Protein 4ZN8 (pdb70)

Radius of gyration: 17.65 Å; Cα contacts (8 Å, |Δi|>4): 81; chains: 4; bounding box: 49×34×38 Å

Secondary structure (DSSP, 8-state):
--S-HHHHHHHHHHHHHHH--HHHHHHHHTTSS--TTHHHHHHHHHHT--/---HHHHHHHHHHHHHHH--HHHHHHHHHHH---HHHHHHHTTSSS--/--TTHHHHHHHHHHHHH--HHHHHHHHHHT---HHHHHHHHHTT-/---TTHHHHHHHHHHHHH--HHHHHHHHHHHT--HHHHHHHHHH-

B-factor: mean 42.98, std 18.76, range [8.9, 99.74]

Nearest PDB structures (foldseek):
  4zn8-assembly1_B  TM=1.021E+00  e=1.140E-06  Drosophila melanogaster

Foldseek 3Di:
DPDDPVRVVVVVVVVVVVVVVQVVLVVCCVVVVHHSCVSVVVVVVCVVPD/DADDVVVVVVVVVVVVVVVVQVVLVVCCVPVVHHSVVVVCVPPVVVVD/DDPVVVVVVVVVVVVVVVLQVVLVVCCVVPVNHSCVVVVVVVVVD/DADPVRVVVVVVVVVVVVVVVVVLVVCCVVVVHHSVVVVVVVVVD

Solvent-accessible surface area: 11919 Å² total

Sequence (188 aa):
TEFSEEQKRTLDLLFLFDRRTEERRRWLSQRLGLNEEQIERWFRRKEQQIEFSEEQKRTLDLLFLFDRRTEERRRWLSQRLGLNEEQIERWFRRKEQQFSEEQKRTLDLLFLFDRRTEERRRWLSQRLGLNEEQIERWFRRKEEFSEEQKRTLDLLFLFDRRTEERRRWLSQRLGLNEEQIERWFRRK

Structure (mmCIF, N/CA/C/O backbone):
data_4ZN8
#
_entry.id   4ZN8
#
_cell.length_a   51.456
_cell.length_b   62.682
_cell.length_c   76.698
_cell.angle_alpha   90.00
_cell.angle_beta   90.00
_cell.angle_gamma   90.00
#
_symmetry.space_group_name_H-M   'P 21 21 21'
#
loop_
_entity.id
_entity.type
_entity.pdbx_description
1 polymer 'computationally modified engrailed homeodomain'
2 non-polymer 'POTASSIUM ION'
#
loop_
_atom_site.group_PDB
_atom_site.id
_atom_site.type_symbol
_atom_site.label_atom_id
_atom_site.label_alt_id
_atom_site.label_comp_id
_atom_site.label_asym_id
_atom_site.label_entity_id
_atom_site.label_seq_id
_atom_site.pdbx_PDB_ins_code
_atom_site.Cartn_x
_atom_site.Cartn_y
_atom_site.Cartn_z
_atom_site.occupancy
_atom_site.B_iso_or_equiv
_atom_site.auth_seq_id
_atom_site.auth_comp_id
_atom_site.auth_asym_id
_atom_site.auth_atom_id
_atom_site.pdbx_PDB_model_num
ATOM 1 N N . THR A 1 1 ? 53.054 28.275 28.255 1.00 60.51 1 THR A N 1
ATOM 2 C CA . THR A 1 1 ? 52.477 27.317 29.190 1.00 59.23 1 THR A CA 1
ATOM 3 C C . THR A 1 1 ? 51.456 26.423 28.496 1.00 65.25 1 THR A C 1
ATOM 4 O O . THR A 1 1 ? 51.783 25.710 27.547 1.00 62.18 1 THR A O 1
ATOM 6 N N . GLU A 1 2 ? 50.218 26.468 28.977 1.00 71.53 2 GLU A N 1
ATOM 7 C CA . GLU A 1 2 ? 49.139 25.680 28.397 1.00 65.33 2 GLU A CA 1
ATOM 8 C C . GLU A 1 2 ? 48.580 26.366 27.156 1.00 65.13 2 GLU A C 1
ATOM 9 O O . GLU A 1 2 ? 48.257 25.712 26.163 1.00 57.23 2 GLU A O 1
ATOM 15 N N . PHE A 1 3 ? 48.475 27.689 27.219 1.00 72.09 3 PHE A N 1
ATOM 16 C CA . PHE A 1 3 ? 47.927 28.469 26.117 1.00 61.35 3 PHE A CA 1
ATOM 17 C C . PHE A 1 3 ? 49.031 29.150 25.318 1.00 54.53 3 PHE A C 1
ATOM 18 O O . PHE A 1 3 ? 50.025 29.612 25.879 1.00 48.12 3 PHE A O 1
ATOM 26 N N . SER A 1 4 ? 48.848 29.2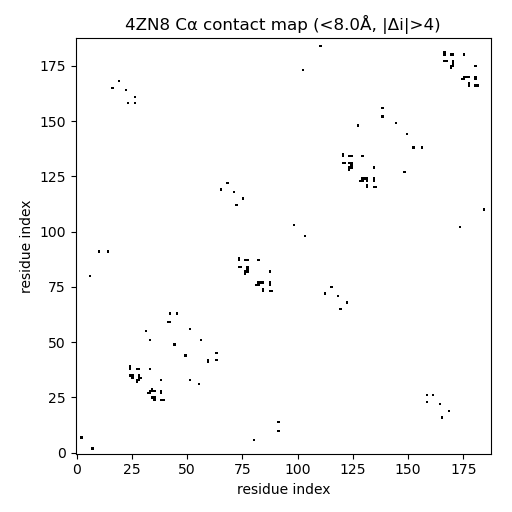10 24.004 1.00 56.38 4 SER A N 1
ATOM 27 C CA . SER A 1 4 ? 49.813 29.857 23.126 1.00 57.21 4 SER A CA 1
ATOM 28 C C . SER A 1 4 ? 49.598 31.364 23.096 1.00 64.01 4 SER A C 1
ATOM 29 O O . SER A 1 4 ? 48.498 31.849 23.362 1.00 65.04 4 SER A O 1
ATOM 32 N N . GLU A 1 5 ? 50.657 32.100 22.776 1.00 59.86 5 GLU A N 1
ATOM 33 C CA . GLU A 1 5 ? 50.562 33.544 22.628 1.00 58.15 5 GLU A CA 1
ATOM 34 C C . GLU A 1 5 ? 49.618 33.898 21.487 1.00 65.11 5 GLU A C 1
ATOM 35 O O . GLU A 1 5 ? 48.820 34.828 21.592 1.00 74.08 5 GLU A O 1
ATOM 41 N N . GLU A 1 6 ? 49.711 33.139 20.400 1.00 63.28 6 GLU A N 1
ATOM 42 C CA . GLU A 1 6 ? 48.888 33.378 19.221 1.00 70.02 6 GLU A CA 1
ATOM 43 C C . GLU A 1 6 ? 47.436 32.980 19.474 1.00 66.01 6 GLU A C 1
ATOM 44 O O . GLU A 1 6 ? 46.532 33.408 18.756 1.00 67.41 6 GLU A O 1
ATOM 50 N N . GLN A 1 7 ? 47.220 32.159 20.498 1.00 59.66 7 GLN A N 1
ATOM 51 C CA . GLN A 1 7 ? 45.874 31.770 20.904 1.00 55.34 7 GLN A CA 1
ATOM 52 C C . GLN A 1 7 ? 45.303 32.773 21.896 1.00 54.03 7 GLN A C 1
ATOM 53 O O . GLN A 1 7 ? 44.175 33.242 21.743 1.00 56.22 7 GLN A O 1
ATOM 59 N N . LYS A 1 8 ? 46.095 33.090 22.917 1.00 52.61 8 LYS A N 1
ATOM 60 C CA . LYS A 1 8 ? 45.718 34.080 23.920 1.00 60.32 8 LYS A CA 1
ATOM 61 C C . LYS A 1 8 ? 45.454 35.438 23.273 1.00 59.06 8 LYS A C 1
ATOM 62 O O . LYS A 1 8 ? 44.660 36.236 23.777 1.00 51.85 8 LYS A O 1
ATOM 68 N N . ARG A 1 9 ? 46.109 35.690 22.145 1.00 55.01 9 ARG A N 1
ATOM 69 C CA . ARG A 1 9 ? 45.875 36.921 21.400 1.00 55.24 9 ARG A CA 1
ATOM 70 C C . ARG A 1 9 ? 44.520 36.943 20.711 1.00 49.26 9 ARG A C 1
ATOM 71 O O . ARG A 1 9 ? 44.019 38.008 20.350 1.00 47.62 9 ARG A O 1
ATOM 79 N N . THR A 1 10 ? 43.916 35.771 20.562 1.00 47.93 10 THR A N 1
ATOM 80 C CA . THR A 1 10 ? 42.558 35.678 20.046 1.00 45.47 10 THR A CA 1
ATOM 81 C C . THR A 1 10 ? 41.557 35.697 21.196 1.00 42.59 10 THR A C 1
ATOM 82 O O . THR A 1 10 ? 40.534 36.380 21.136 1.00 42.40 10 THR A O 1
ATOM 86 N N . LEU A 1 11 ? 41.871 34.947 22.247 1.00 41.80 11 LEU A N 1
ATOM 87 C CA . LEU A 1 11 ? 40.992 34.820 23.403 1.00 41.69 11 LEU A CA 1
ATOM 88 C C . LEU A 1 11 ? 40.798 36.146 24.134 1.00 43.73 11 LEU A C 1
ATOM 89 O O . LEU A 1 11 ? 39.689 36.467 24.562 1.00 45.24 11 LEU A O 1
ATOM 94 N N . ASP A 1 12 ? 41.876 36.913 24.278 1.00 52.10 12 ASP A N 1
ATOM 95 C CA . ASP A 1 12 ? 41.795 38.226 24.914 1.00 55.75 12 ASP A CA 1
ATOM 96 C C . ASP A 1 12 ? 40.904 39.167 24.114 1.00 48.20 12 ASP A 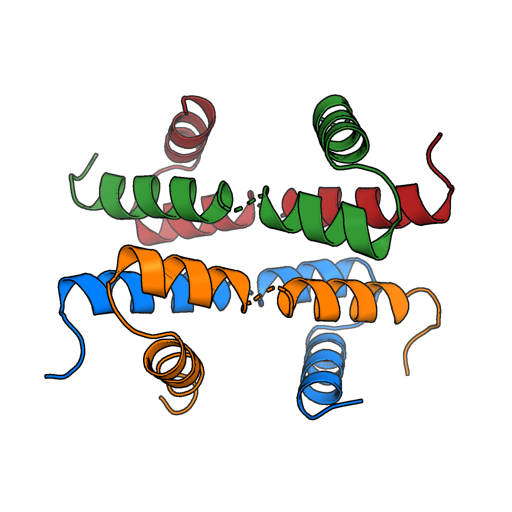C 1
ATOM 97 O O . ASP A 1 12 ? 40.125 39.935 24.680 1.00 42.73 12 ASP A O 1
ATOM 102 N N . LEU A 1 13 ? 41.032 39.096 22.793 1.00 46.74 13 LEU A N 1
ATOM 103 C CA . LEU A 1 13 ? 40.284 39.956 21.885 1.00 41.12 13 LEU A CA 1
ATOM 104 C C . LEU A 1 13 ? 38.782 39.750 22.038 1.00 44.06 13 LEU A C 1
ATOM 105 O O . LEU A 1 13 ? 38.025 40.709 22.189 1.00 36.54 13 LEU A O 1
ATOM 110 N N . LEU A 1 14 ? 38.359 38.491 22.002 1.00 42.22 14 LEU A N 1
ATOM 111 C CA . LEU A 1 14 ? 36.940 38.161 22.026 1.00 33.67 14 LEU A CA 1
ATOM 112 C C . LEU A 1 14 ? 36.326 38.368 23.406 1.00 32.93 14 LEU A C 1
ATOM 113 O O . LEU A 1 14 ? 35.107 38.460 23.538 1.00 37.10 14 LEU A O 1
ATOM 118 N N . PHE A 1 15 ? 37.169 38.442 24.432 1.00 36.85 15 PHE A N 1
ATOM 119 C CA . PHE A 1 15 ? 36.693 38.738 25.778 1.00 43.73 15 PHE A CA 1
ATOM 120 C C . PHE A 1 15 ? 36.320 40.212 25.887 1.00 36.93 15 PHE A C 1
ATOM 121 O O . PHE A 1 15 ? 35.292 40.561 26.466 1.00 29.75 15 PHE A O 1
ATOM 129 N N . LEU A 1 16 ? 37.165 41.071 25.326 1.00 37.86 16 LEU A N 1
ATOM 130 C CA . LEU A 1 16 ? 36.910 42.506 25.308 1.00 32.67 16 LEU A CA 1
ATOM 131 C C . LEU A 1 16 ? 35.738 42.829 24.392 1.00 30.86 16 LEU A C 1
ATOM 132 O O . LEU A 1 16 ? 34.927 43.707 24.686 1.00 32.52 16 LEU A O 1
ATOM 137 N N . PHE A 1 17 ? 35.662 42.108 23.277 1.00 33.41 17 PHE A N 1
ATOM 138 C CA . PHE A 1 17 ? 34.571 42.269 22.326 1.00 28.25 17 PHE A CA 1
ATOM 139 C C . PHE A 1 17 ? 33.245 41.873 22.967 1.00 27.27 17 PHE A C 1
ATOM 140 O O . PHE A 1 17 ? 32.268 42.615 22.896 1.00 26.62 17 PHE A O 1
ATOM 148 N N . ASP A 1 18 ? 33.225 40.706 23.605 1.00 25.49 18 ASP A N 1
ATOM 149 C CA . ASP A 1 18 ? 32.026 40.217 24.278 1.00 27.96 18 ASP A CA 1
ATOM 150 C C . ASP A 1 18 ? 31.634 41.107 25.452 1.00 24.64 18 ASP A C 1
ATOM 151 O O . ASP A 1 18 ? 30.449 41.328 25.703 1.00 24.44 18 ASP A O 1
ATOM 156 N N . ARG A 1 19 ? 32.631 41.613 26.170 1.00 30.43 19 ARG A N 1
ATOM 157 C CA . ARG A 1 19 ? 32.375 42.473 27.317 1.00 29.79 19 ARG A CA 1
ATOM 158 C C . ARG A 1 19 ? 31.763 43.789 26.858 1.00 25.43 19 ARG A C 1
ATOM 159 O O . ARG A 1 19 ? 30.893 44.345 27.524 1.00 31.78 19 ARG A O 1
ATOM 167 N N . ARG A 1 20 ? 32.224 44.276 25.711 1.00 25.09 20 ARG A N 1
ATOM 168 C CA . ARG A 1 20 ? 31.731 45.527 25.148 1.00 22.71 20 ARG A CA 1
ATOM 169 C C . ARG A 1 20 ? 30.319 45.367 24.588 1.00 23.05 20 ARG A C 1
ATOM 170 O O . ARG A 1 20 ? 29.472 46.243 24.762 1.00 20.41 20 ARG A O 1
ATOM 186 N N . THR A 1 22 ? 28.180 43.242 25.609 1.00 20.41 22 THR A N 1
ATOM 187 C CA . THR A 1 22 ? 27.306 43.015 26.753 1.00 20.84 22 THR A CA 1
ATOM 188 C C . THR A 1 22 ? 26.889 44.343 27.376 1.00 22.45 22 THR A C 1
ATOM 189 O O . THR A 1 22 ? 25.751 44.500 27.822 1.00 16.93 22 THR A O 1
ATOM 193 N N . GLU A 1 23 ? 27.818 45.295 27.402 1.00 24.52 23 GLU A N 1
ATOM 194 C CA . GLU A 1 23 ? 27.517 46.647 27.859 1.00 19.61 23 GLU A CA 1
ATOM 195 C C . GLU A 1 23 ? 26.447 47.276 26.979 1.00 20.92 23 GLU A C 1
ATOM 196 O O . GLU A 1 23 ? 25.423 47.755 27.467 1.00 19.95 23 GLU A O 1
ATOM 202 N N . GLU A 1 24 ? 26.698 47.262 25.674 1.00 17.26 24 GLU A N 1
ATOM 203 C CA . GLU A 1 24 ? 25.825 47.918 24.711 1.00 17.47 24 GLU A CA 1
ATOM 204 C C . GLU A 1 24 ? 24.479 47.217 24.570 1.00 21.41 24 GLU A C 1
ATOM 205 O O . GLU A 1 24 ? 23.478 47.854 24.247 1.00 25.71 24 GLU A O 1
ATOM 211 N N . ARG A 1 25 ? 24.453 45.908 24.804 1.00 17.73 25 ARG A N 1
ATOM 212 C CA . ARG A 1 25 ? 23.192 45.176 24.802 1.00 17.86 25 ARG A CA 1
ATOM 213 C C . ARG A 1 25 ? 22.326 45.645 25.960 1.00 18.74 25 ARG A C 1
ATOM 214 O O . ARG A 1 25 ? 21.117 45.824 25.815 1.00 27.21 25 ARG A O 1
ATOM 222 N N . ARG A 1 26 ? 22.962 45.841 27.109 1.00 18.14 26 ARG A N 1
ATOM 223 C CA . ARG A 1 26 ? 22.274 46.310 28.303 1.00 29.85 26 ARG A CA 1
ATOM 224 C C . ARG A 1 26 ? 21.693 47.701 28.084 1.00 30.49 26 ARG A C 1
ATOM 225 O O . ARG A 1 26 ? 20.543 47.966 28.432 1.00 29.79 26 ARG A O 1
ATOM 233 N N . ARG A 1 27 ? 22.500 48.583 27.503 1.00 28.01 27 ARG A N 1
ATOM 234 C CA . ARG A 1 27 ? 22.050 49.927 27.162 1.00 28.44 27 ARG A CA 1
ATOM 235 C C . ARG A 1 27 ? 20.897 49.891 26.168 1.00 30.06 27 ARG A C 1
ATOM 236 O O . ARG A 1 27 ? 19.897 50.588 26.338 1.00 33.81 27 ARG A O 1
ATOM 244 N N . TRP A 1 28 ? 21.045 49.073 25.131 1.00 24.31 28 TRP A N 1
ATOM 245 C CA . TRP A 1 28 ? 20.023 48.944 24.100 1.00 21.93 28 TRP A CA 1
ATOM 246 C C . TRP A 1 28 ? 18.724 48.396 24.685 1.00 32.00 28 TRP A C 1
ATOM 247 O O . TRP A 1 28 ? 17.638 48.683 24.182 1.00 34.92 28 TRP A O 1
ATOM 258 N N . LEU A 1 29 ? 18.844 47.611 25.751 1.00 26.00 29 LEU A N 1
ATOM 259 C CA . LEU A 1 29 ? 17.678 47.092 26.455 1.00 30.86 29 LEU A CA 1
ATOM 260 C C . LEU A 1 29 ? 17.150 48.115 27.453 1.00 38.30 29 LEU A C 1
ATOM 261 O O . LEU A 1 29 ? 15.941 48.237 27.652 1.00 37.54 29 LEU A O 1
ATOM 266 N N . SER A 1 30 ? 18.065 48.853 28.074 1.00 39.58 30 SER A N 1
ATOM 267 C CA . SER A 1 30 ? 17.697 49.903 29.017 1.00 38.00 30 SER A CA 1
ATOM 268 C C . SER A 1 30 ? 16.990 51.049 28.305 1.00 33.40 30 SER A C 1
ATOM 269 O O . SER A 1 30 ? 16.312 51.861 28.934 1.00 50.51 30 SER A O 1
ATOM 272 N N . GLN A 1 31 ? 17.154 51.108 26.987 1.00 30.96 31 GLN A N 1
ATOM 273 C CA . GLN A 1 31 ? 16.540 52.153 26.180 1.00 38.57 31 GLN A CA 1
ATOM 274 C C . GLN A 1 31 ? 15.444 51.591 25.281 1.00 39.30 31 GLN A C 1
ATOM 275 O O . GLN A 1 31 ? 15.072 52.209 24.284 1.00 45.49 31 GLN A O 1
ATOM 281 N N . ARG A 1 32 ? 14.929 50.417 25.635 1.00 37.93 32 ARG A N 1
ATOM 282 C CA . ARG A 1 32 ? 13.872 49.789 24.850 1.00 47.20 32 ARG A CA 1
ATOM 283 C C . ARG A 1 32 ? 12.829 49.131 25.748 1.00 48.56 32 ARG A C 1
ATOM 284 O O . ARG A 1 32 ? 11.677 48.956 25.351 1.00 48.91 32 ARG A O 1
ATOM 292 N N . LEU A 1 33 ? 13.235 48.770 26.961 1.00 49.13 33 LEU A N 1
ATOM 293 C CA . LEU A 1 33 ? 12.317 48.164 27.918 1.00 50.56 33 LEU A CA 1
ATOM 294 C C . LEU A 1 33 ? 11.938 49.152 29.017 1.00 53.61 33 LEU A C 1
ATOM 295 O O . LEU A 1 33 ? 11.101 48.856 29.869 1.00 59.52 33 LEU A O 1
ATOM 300 N N . GLY A 1 34 ? 12.563 50.326 28.992 1.00 45.85 34 GLY A N 1
ATOM 301 C CA . GLY A 1 34 ? 12.260 51.374 29.950 1.00 48.99 34 GLY A CA 1
ATOM 302 C C . GLY A 1 34 ? 12.975 51.208 31.277 1.00 49.94 34 GLY A C 1
ATOM 303 O O . GLY A 1 34 ? 13.031 52.136 32.084 1.00 63.51 34 GLY A O 1
ATOM 304 N N . LEU A 1 35 ? 13.522 50.019 31.503 1.00 44.20 35 LEU A N 1
ATOM 305 C CA . LEU A 1 35 ? 14.235 49.716 32.737 1.00 48.81 35 LEU A CA 1
ATOM 306 C C . LEU A 1 35 ? 15.642 50.306 32.682 1.00 37.11 35 LEU A C 1
ATOM 307 O O . LEU A 1 35 ? 16.017 50.919 31.683 1.00 35.63 35 LEU A O 1
ATOM 312 N N . ASN A 1 36 ? 16.421 50.128 33.744 1.00 35.11 36 ASN A N 1
ATOM 313 C CA . ASN A 1 36 ? 17.760 50.711 33.784 1.00 47.15 36 ASN A CA 1
ATOM 314 C C . ASN A 1 36 ? 18.872 49.662 33.792 1.00 48.92 36 ASN A C 1
ATOM 315 O O . ASN A 1 36 ? 18.612 48.465 33.908 1.00 44.30 36 ASN A O 1
ATOM 320 N N . GLU A 1 37 ? 20.112 50.128 33.676 1.00 57.44 37 GLU A N 1
ATOM 321 C CA . GLU A 1 37 ? 21.257 49.241 33.488 1.00 50.15 37 GLU A CA 1
ATOM 322 C C . GLU A 1 37 ? 21.653 48.482 34.753 1.00 51.19 37 GLU A C 1
ATOM 323 O O . GLU A 1 37 ? 22.532 47.623 34.713 1.00 46.41 37 GLU A O 1
ATOM 329 N N . GLU A 1 38 ? 21.022 48.801 35.877 1.00 61.09 38 GLU A N 1
ATOM 330 C CA . GLU A 1 38 ? 21.207 47.993 37.077 1.00 53.32 38 GLU A CA 1
ATOM 331 C C . GLU A 1 38 ? 20.015 47.064 37.255 1.00 52.07 38 GLU A C 1
ATOM 332 O O . GLU A 1 38 ? 20.104 46.068 37.964 1.00 52.53 38 GLU A O 1
ATOM 338 N N . GLN A 1 39 ? 18.902 47.398 36.608 1.00 49.75 39 GLN A N 1
ATOM 339 C CA . GLN A 1 39 ? 17.753 46.502 36.541 1.00 43.33 39 GLN A CA 1
ATOM 340 C C . GLN A 1 39 ? 18.029 45.375 35.557 1.00 47.76 39 GLN A C 1
ATOM 341 O O . GLN A 1 39 ? 17.898 44.197 35.889 1.00 58.81 39 GLN A O 1
ATOM 347 N N . ILE A 1 40 ? 18.408 45.757 34.340 1.00 47.38 40 ILE A N 1
ATOM 348 C CA . ILE A 1 40 ? 18.692 44.804 33.273 1.00 40.01 40 ILE A CA 1
ATOM 349 C C . ILE A 1 40 ? 19.823 43.857 33.656 1.00 41.24 40 ILE A C 1
ATOM 350 O O . ILE A 1 40 ? 19.713 42.643 33.480 1.00 43.65 40 ILE A O 1
ATOM 355 N N . GLU A 1 41 ? 20.907 44.415 34.187 1.00 42.47 41 GLU A N 1
ATOM 356 C CA . GLU A 1 41 ? 22.061 43.613 34.574 1.00 42.90 41 GLU A CA 1
ATOM 357 C C . GLU A 1 41 ? 21.737 42.737 35.779 1.00 46.71 41 GLU A C 1
ATOM 358 O O . GLU A 1 41 ? 22.338 41.679 35.965 1.00 47.96 41 GLU A O 1
ATOM 364 N N . ARG A 1 42 ? 20.786 43.179 36.596 1.00 48.30 42 ARG A N 1
ATOM 365 C CA . ARG A 1 42 ? 20.337 42.380 37.728 1.00 54.32 42 ARG A CA 1
ATOM 366 C C . ARG A 1 42 ? 19.588 41.156 37.227 1.00 55.27 42 ARG A C 1
ATOM 367 O O . ARG A 1 42 ? 19.825 40.044 37.691 1.00 52.80 42 ARG A O 1
ATOM 375 N N . TRP A 1 43 ? 18.692 41.370 36.268 1.00 54.78 43 TRP A N 1
ATOM 376 C CA . TRP A 1 43 ? 17.905 40.284 35.698 1.00 56.24 43 TRP A CA 1
ATOM 377 C C . TRP A 1 43 ? 18.803 39.230 35.058 1.00 51.08 43 TRP A C 1
ATOM 378 O O . TRP A 1 43 ? 18.567 38.031 35.206 1.00 45.94 43 TRP A O 1
ATOM 389 N N . PHE A 1 44 ? 19.832 39.681 34.349 1.00 49.41 44 PHE A N 1
ATOM 390 C CA . PHE A 1 44 ? 20.754 38.768 33.683 1.00 46.03 44 PHE A CA 1
ATOM 391 C C . PHE A 1 44 ? 21.669 38.064 34.680 1.00 50.37 44 PHE A C 1
ATOM 392 O O . PHE A 1 44 ? 22.151 36.963 34.414 1.00 49.75 44 PHE A O 1
ATOM 400 N N . ARG A 1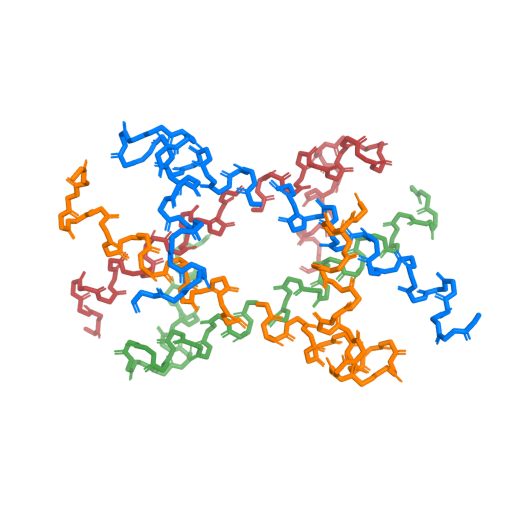 45 ? 21.909 38.697 35.824 1.00 61.21 45 ARG A N 1
ATOM 401 C CA . ARG A 1 45 ? 22.719 38.079 36.867 1.00 60.49 45 ARG A CA 1
ATOM 402 C C . ARG A 1 45 ? 21.881 37.058 37.631 1.00 59.21 45 ARG A C 1
ATOM 403 O O . ARG A 1 45 ? 22.413 36.121 38.226 1.00 56.47 45 ARG A O 1
ATOM 411 N N . ARG A 1 46 ? 20.564 37.245 37.599 1.00 57.16 46 ARG A N 1
ATOM 412 C CA . ARG A 1 46 ? 19.638 36.342 38.272 1.00 56.85 46 ARG A CA 1
ATOM 413 C C . ARG A 1 46 ? 19.468 35.043 37.495 1.00 59.98 46 ARG A C 1
ATOM 414 O O . ARG A 1 46 ? 19.620 33.952 38.045 1.00 63.76 46 ARG A O 1
ATOM 422 N N . LYS A 1 47 ? 19.149 35.172 36.210 1.00 55.65 47 LYS A N 1
ATOM 423 C CA . LYS A 1 47 ? 18.940 34.020 35.342 1.00 45.81 47 LYS A CA 1
ATOM 424 C C . LYS A 1 47 ? 20.237 33.235 35.151 1.00 44.62 47 LYS A C 1
ATOM 425 O O . LYS A 1 47 ? 20.210 32.053 34.807 1.00 40.64 47 LYS A O 1
ATOM 431 N N . GLU A 1 48 ? 21.367 33.901 35.378 1.00 49.12 48 GLU A N 1
ATOM 432 C CA . GLU A 1 48 ? 22.680 33.283 35.222 1.00 49.97 48 GLU A CA 1
ATOM 433 C C . GLU A 1 48 ? 22.904 32.169 36.242 1.00 63.34 48 GLU A C 1
ATOM 434 O O . GLU A 1 48 ? 23.390 31.094 35.896 1.00 71.83 48 GLU A O 1
ATOM 440 N N . GLN A 1 49 ? 22.546 32.419 37.497 1.00 64.46 49 GLN A N 1
ATOM 441 C CA . GLN A 1 49 ? 22.633 31.381 38.520 1.00 59.31 49 GLN A CA 1
ATOM 442 C C . GLN A 1 49 ? 21.359 30.534 38.528 1.00 58.16 49 GLN A C 1
ATOM 443 O O . GLN A 1 49 ? 20.891 30.098 39.583 1.00 65.23 49 GLN A O 1
ATOM 449 N N . GLN A 1 50 ? 20.820 30.318 37.327 1.00 57.52 50 GLN A N 1
ATOM 450 C CA . GLN A 1 50 ? 19.642 29.486 37.073 1.00 56.97 50 GLN A CA 1
ATOM 451 C C . GLN A 1 50 ? 18.343 30.107 37.579 1.00 54.94 50 GLN A C 1
ATOM 452 O O . GLN A 1 50 ? 18.237 30.509 38.737 1.00 59.28 50 GLN A O 1
ATOM 458 N N . ILE A 1 51 ? 17.362 30.187 36.684 1.00 55.60 51 ILE A N 1
ATOM 459 C CA . ILE A 1 51 ? 16.001 30.573 37.040 1.00 55.65 51 ILE A CA 1
ATOM 460 C C . ILE A 1 51 ? 14.997 29.716 36.278 1.00 69.21 51 ILE A C 1
ATOM 461 O O . ILE A 1 51 ? 15.353 28.685 35.706 1.00 63.44 51 ILE A O 1
ATOM 466 N N . GLU B 1 2 ? 8.726 43.341 39.342 1.00 57.45 2 GLU B N 1
ATOM 467 C CA . GLU B 1 2 ? 9.560 44.499 39.044 1.00 68.86 2 GLU B CA 1
ATOM 468 C C . GLU B 1 2 ? 9.534 44.825 37.552 1.00 65.30 2 GLU B C 1
ATOM 469 O O . GLU B 1 2 ? 9.695 45.979 37.152 1.00 46.60 2 GLU B O 1
ATOM 475 N N . PHE B 1 3 ? 9.312 43.802 36.733 1.00 67.68 3 PHE B N 1
ATOM 476 C CA . PHE B 1 3 ? 9.377 43.955 35.284 1.00 63.19 3 PHE B CA 1
ATOM 477 C C . PHE B 1 3 ? 7.993 43.949 34.639 1.00 64.68 3 PHE B C 1
ATOM 478 O O . PHE B 1 3 ? 7.078 44.638 35.091 1.00 65.20 3 PHE B O 1
ATOM 486 N N . SER B 1 4 ? 7.860 43.168 33.573 1.00 58.22 4 SER B N 1
ATOM 487 C CA . SER B 1 4 ? 6.605 43.033 32.844 1.00 57.50 4 SER B CA 1
ATOM 488 C C . SER B 1 4 ? 6.597 41.686 32.140 1.00 60.29 4 SER B C 1
ATOM 489 O O . SER B 1 4 ? 7.595 40.966 32.174 1.00 65.67 4 SER B O 1
ATOM 492 N N . GLU B 1 5 ? 5.479 41.345 31.505 1.00 62.59 5 GLU B N 1
ATOM 493 C CA . GLU B 1 5 ? 5.400 40.094 30.759 1.00 67.51 5 GLU B CA 1
ATOM 494 C C . GLU B 1 5 ? 5.847 40.255 29.296 1.00 61.80 5 GLU B C 1
ATOM 495 O O . GLU B 1 5 ? 6.380 39.312 28.724 1.00 62.81 5 GLU B O 1
ATOM 501 N N . GLU B 1 6 ? 5.669 41.434 28.696 1.00 62.66 6 GLU B N 1
ATOM 502 C CA . GLU B 1 6 ? 6.272 41.699 27.380 1.00 57.47 6 GLU B CA 1
ATOM 503 C C . GLU B 1 6 ? 7.611 42.423 27.503 1.00 55.88 6 GLU B C 1
ATOM 504 O O . GLU B 1 6 ? 7.996 43.191 26.619 1.00 51.13 6 GLU B O 1
ATOM 510 N N . GLN B 1 7 ? 8.310 42.186 28.605 1.00 55.36 7 GLN B N 1
ATOM 511 C CA . GLN B 1 7 ? 9.656 42.713 28.783 1.00 50.17 7 GLN B CA 1
ATOM 512 C C . GLN B 1 7 ? 10.548 41.594 29.290 1.00 51.80 7 GLN B C 1
ATOM 513 O O . GLN B 1 7 ? 11.765 41.626 29.120 1.00 47.56 7 GLN B O 1
ATOM 519 N N . LYS B 1 8 ? 9.921 40.595 29.902 1.00 55.25 8 LYS B N 1
ATOM 520 C CA . LYS B 1 8 ? 10.638 39.446 30.433 1.00 54.36 8 LYS B CA 1
ATOM 521 C C . LYS B 1 8 ? 10.922 38.447 29.319 1.00 43.94 8 LYS B C 1
ATOM 522 O O . LYS B 1 8 ? 11.973 37.800 29.308 1.00 45.26 8 LYS B O 1
ATOM 528 N N . ARG B 1 9 ? 9.987 38.329 28.379 1.00 44.31 9 ARG B N 1
ATOM 529 C CA . ARG B 1 9 ? 10.205 37.495 27.206 1.00 46.98 9 ARG B CA 1
ATOM 530 C C . ARG B 1 9 ? 11.429 37.981 26.435 1.00 46.33 9 ARG B C 1
ATOM 531 O O . ARG B 1 9 ? 12.305 37.192 26.084 1.00 47.48 9 ARG B O 1
ATOM 539 N N . THR B 1 10 ? 11.467 39.283 26.165 1.00 43.46 10 THR B N 1
ATOM 540 C CA . THR B 1 10 ? 12.586 39.920 25.475 1.00 34.04 10 THR B CA 1
ATOM 541 C C . THR B 1 10 ? 13.911 39.632 26.182 1.00 34.30 10 THR B C 1
ATOM 542 O O . THR B 1 10 ? 14.941 39.416 25.540 1.00 31.30 10 THR B O 1
ATOM 546 N N . LEU B 1 11 ? 13.872 39.618 27.511 1.00 32.27 11 LEU B N 1
ATOM 547 C CA . LEU B 1 11 ? 15.046 39.292 28.310 1.00 31.06 11 LEU B CA 1
ATOM 548 C C . LEU B 1 11 ? 15.321 37.789 28.301 1.00 36.85 11 LEU B C 1
ATOM 549 O O . LEU B 1 11 ? 16.474 37.362 28.340 1.00 41.44 11 LEU B O 1
ATOM 554 N N . ASP B 1 12 ? 14.257 36.992 28.251 1.00 42.85 12 ASP B N 1
ATOM 555 C CA . ASP B 1 12 ? 14.391 35.539 28.185 1.00 46.44 12 ASP B CA 1
ATOM 556 C C . ASP B 1 12 ? 14.986 35.099 26.855 1.00 35.01 12 ASP B C 1
ATOM 557 O O . ASP B 1 12 ? 15.839 34.213 26.807 1.00 31.20 12 ASP B O 1
ATOM 562 N N . LEU B 1 13 ? 14.524 35.725 25.777 1.00 33.42 13 LEU B N 1
ATOM 563 C CA . LEU B 1 13 ? 14.982 35.395 24.434 1.00 30.37 13 LEU B CA 1
ATOM 564 C C . LEU B 1 13 ? 16.480 35.631 24.276 1.00 28.95 13 LEU B C 1
ATOM 565 O O . LEU B 1 13 ? 17.212 34.744 23.838 1.00 32.40 13 LEU B O 1
ATOM 570 N N . LEU B 1 14 ? 16.930 36.827 24.642 1.00 25.22 14 LEU B N 1
ATOM 571 C CA . LEU B 1 14 ? 18.337 37.186 24.508 1.00 25.18 14 LEU B CA 1
ATOM 572 C C . LEU B 1 14 ? 19.222 36.400 25.470 1.00 21.88 14 LEU B C 1
ATOM 573 O O . LEU B 1 14 ? 20.425 36.272 25.247 1.00 20.44 14 LEU B O 1
ATOM 578 N N . PHE B 1 15 ? 18.629 35.875 26.537 1.00 25.97 15 PHE B N 1
ATOM 579 C CA . PHE B 1 15 ? 19.382 35.053 27.475 1.00 26.10 15 PHE B CA 1
ATOM 580 C C . PHE B 1 15 ? 19.637 33.672 26.884 1.00 26.42 15 PHE B C 1
ATOM 581 O O . PHE B 1 15 ? 20.714 33.107 27.059 1.00 21.99 15 PHE B O 1
ATOM 589 N N . LEU B 1 16 ? 18.639 33.132 26.190 1.00 23.55 16 LEU B N 1
ATOM 590 C CA . LEU B 1 16 ? 18.796 31.860 25.494 1.00 21.33 16 LEU B CA 1
ATOM 591 C C . LEU B 1 16 ? 19.658 32.042 24.251 1.00 21.92 16 LEU B C 1
ATOM 592 O O . LEU B 1 16 ? 20.270 31.092 23.762 1.00 27.40 16 LEU B O 1
ATOM 597 N N . PHE B 1 17 ? 19.701 33.271 23.748 1.00 22.44 17 PHE B N 1
ATOM 598 C CA . PHE B 1 17 ? 20.473 33.583 22.552 1.00 18.46 17 PHE B CA 1
ATOM 599 C C . PHE B 1 17 ? 21.939 33.826 22.895 1.00 16.51 17 PHE B C 1
ATOM 600 O O . PHE B 1 17 ? 22.828 33.413 22.154 1.00 18.08 17 PHE B O 1
ATOM 608 N N . ASP B 1 18 ? 22.191 34.489 24.020 1.00 12.53 18 ASP B N 1
ATOM 609 C CA . ASP B 1 18 ? 23.558 34.665 24.499 1.00 16.68 18 ASP B CA 1
ATOM 610 C C . ASP B 1 18 ? 24.092 33.323 24.982 1.00 19.32 18 ASP B C 1
ATOM 611 O O . ASP B 1 18 ? 25.298 33.071 24.965 1.00 15.03 18 ASP B O 1
ATOM 616 N N . ARG B 1 19 ? 23.172 32.465 25.408 1.00 24.28 19 ARG B N 1
ATOM 617 C CA . ARG B 1 19 ? 23.499 31.116 25.845 1.00 14.71 19 ARG B CA 1
ATOM 618 C C . ARG B 1 19 ? 24.000 30.278 24.677 1.00 17.96 19 ARG B C 1
ATOM 619 O O . ARG B 1 19 ? 24.985 29.550 24.800 1.00 19.30 19 ARG B O 1
ATOM 627 N N . ARG B 1 20 ? 23.319 30.393 23.541 1.00 17.94 20 ARG B N 1
ATOM 628 C CA . ARG B 1 20 ? 23.668 29.622 22.353 1.00 14.41 20 ARG B CA 1
ATOM 629 C C . ARG B 1 20 ? 24.925 30.161 21.672 1.00 15.35 20 ARG B C 1
ATOM 630 O O . ARG B 1 20 ? 25.735 29.391 21.154 1.00 14.85 20 ARG B O 1
ATOM 646 N N . THR B 1 22 ? 27.424 31.656 23.095 1.00 16.68 22 THR B N 1
ATOM 647 C CA . THR B 1 22 ? 28.591 31.368 23.921 1.00 12.35 22 THR B CA 1
ATOM 648 C C . THR B 1 22 ? 29.063 29.933 23.707 1.00 15.32 22 THR B C 1
ATOM 649 O O . THR B 1 22 ? 30.265 29.664 23.666 1.00 17.01 22 THR B O 1
ATOM 653 N N . GLU B 1 23 ? 28.109 29.017 23.569 1.00 15.87 23 GLU B N 1
ATOM 654 C CA . GLU B 1 23 ? 28.419 27.616 23.306 1.00 15.44 23 GLU B CA 1
ATOM 655 C C . GLU B 1 23 ? 29.127 27.450 21.968 1.00 16.36 23 GLU B C 1
ATOM 656 O O . GLU B 1 23 ? 30.180 26.818 21.885 1.00 17.65 23 GLU B O 1
ATOM 662 N N . GLU B 1 24 ? 28.539 28.025 20.923 1.00 15.49 24 GLU B N 1
ATOM 663 C CA . GLU B 1 24 ? 29.060 27.879 19.568 1.00 17.22 24 GLU B CA 1
ATOM 664 C C . GLU B 1 24 ? 30.415 28.554 19.393 1.00 19.05 24 GLU B C 1
ATOM 665 O O . GLU B 1 24 ? 31.252 28.080 18.624 1.00 19.89 24 GLU B O 1
ATOM 671 N N . ARG B 1 25 ? 30.624 29.661 20.100 1.00 19.19 25 ARG B N 1
ATOM 672 C CA . ARG B 1 25 ? 31.915 30.337 20.085 1.00 16.30 25 ARG B CA 1
ATOM 673 C C . ARG B 1 25 ? 32.997 29.400 20.602 1.00 22.57 25 ARG B C 1
ATOM 674 O O . ARG B 1 25 ? 34.072 29.288 20.014 1.00 26.19 25 ARG B O 1
ATOM 682 N N . ARG B 1 26 ? 32.693 28.726 21.706 1.00 23.67 26 ARG B N 1
ATOM 683 C CA . ARG B 1 26 ? 33.596 27.751 22.299 1.00 21.83 26 A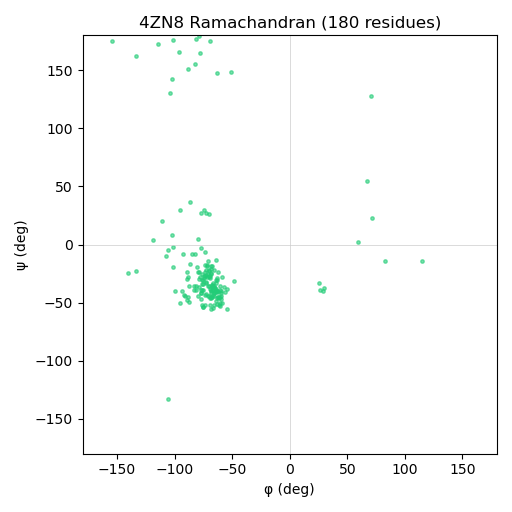RG B CA 1
ATOM 684 C C . ARG B 1 26 ? 33.910 26.629 21.314 1.00 25.22 26 ARG B C 1
ATOM 685 O O . ARG B 1 26 ? 35.048 26.168 21.224 1.00 32.27 26 ARG B O 1
ATOM 693 N N . ARG B 1 27 ? 32.893 26.198 20.574 1.00 19.58 27 ARG B N 1
ATOM 694 C CA . ARG B 1 27 ? 33.066 25.172 19.554 1.00 17.58 27 ARG B CA 1
ATOM 695 C C . ARG B 1 27 ? 33.944 25.680 18.417 1.00 22.52 27 ARG B C 1
ATOM 696 O O . ARG B 1 27 ? 34.753 24.938 17.861 1.00 29.98 27 ARG B O 1
ATOM 704 N N . TRP B 1 28 ? 33.774 26.954 18.079 1.00 24.62 28 TRP B N 1
ATOM 705 C CA . TRP B 1 28 ? 34.493 27.567 16.969 1.00 23.02 28 TRP B CA 1
ATOM 706 C C . TRP B 1 28 ? 35.947 27.860 17.330 1.00 26.12 28 TRP B C 1
ATOM 707 O O . TRP B 1 28 ? 36.828 27.829 16.471 1.00 25.09 28 TRP B O 1
ATOM 718 N N . LEU B 1 29 ? 36.192 28.141 18.606 1.00 25.26 29 LEU B N 1
ATOM 719 C CA . LEU B 1 29 ? 37.540 28.429 19.082 1.00 25.54 29 LEU B CA 1
ATOM 720 C C . LEU B 1 29 ? 38.364 27.153 19.203 1.00 32.16 29 LEU 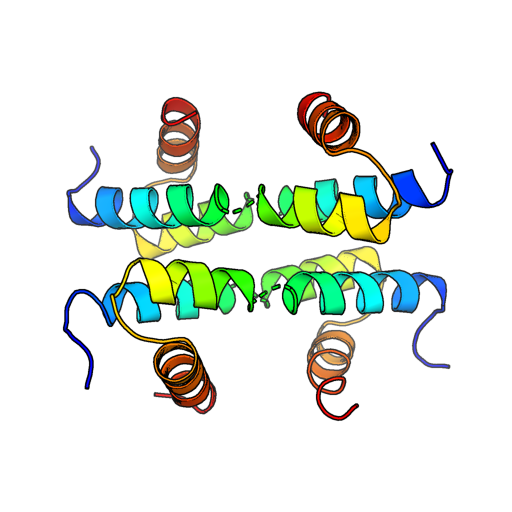B C 1
ATOM 721 O O . LEU B 1 29 ? 39.556 27.143 18.894 1.00 38.62 29 LEU B O 1
ATOM 726 N N . SER B 1 30 ? 37.721 26.083 19.660 1.00 37.36 30 SER B N 1
ATOM 727 C CA . SER B 1 30 ? 38.355 24.772 19.729 1.00 35.36 30 SER B CA 1
ATOM 728 C C . SER B 1 30 ? 38.805 24.329 18.344 1.00 33.79 30 SER B C 1
ATOM 729 O O . SER B 1 30 ? 39.918 23.836 18.163 1.00 41.36 30 SER B O 1
ATOM 732 N N . GLN B 1 31 ? 37.924 24.522 17.370 1.00 29.16 31 GLN B N 1
ATOM 733 C CA . GLN B 1 31 ? 38.194 24.173 15.983 1.00 33.71 31 GLN B CA 1
ATOM 734 C C . GLN B 1 31 ? 39.345 24.996 15.409 1.00 38.48 31 GLN B C 1
ATOM 735 O O . GLN B 1 31 ? 40.092 24.527 14.550 1.00 43.83 31 GLN B O 1
ATOM 741 N N . ARG B 1 32 ? 39.490 26.222 15.901 1.00 42.01 32 ARG B N 1
ATOM 742 C CA . ARG B 1 32 ? 40.455 27.161 15.343 1.00 40.66 32 ARG B CA 1
ATOM 743 C C . ARG B 1 32 ? 41.781 27.168 16.100 1.00 37.79 32 ARG B C 1
ATOM 744 O O . ARG B 1 32 ? 42.848 27.058 15.496 1.00 42.03 32 ARG B O 1
ATOM 752 N N . LEU B 1 33 ? 41.711 27.301 17.421 1.00 38.69 33 LEU B N 1
ATOM 753 C CA . LEU B 1 33 ? 42.914 27.395 18.241 1.00 46.02 33 LEU B CA 1
ATOM 754 C C . LEU B 1 33 ? 43.506 26.024 18.553 1.00 52.30 33 LEU B C 1
ATOM 755 O O . LEU B 1 33 ? 44.603 25.924 19.104 1.00 57.32 33 LEU B O 1
ATOM 760 N N . GLY B 1 34 ? 42.776 24.972 18.202 1.00 50.87 34 GLY B N 1
ATOM 761 C CA . GLY B 1 34 ? 43.240 23.615 18.427 1.00 43.32 34 GLY B CA 1
ATOM 762 C C . GLY B 1 34 ? 43.228 23.206 19.887 1.00 47.50 34 GLY B C 1
ATOM 763 O O . GLY B 1 34 ? 43.960 22.303 20.292 1.00 64.97 34 GLY B O 1
ATOM 764 N N . LEU B 1 35 ? 42.399 23.875 20.682 1.00 34.80 35 LEU B N 1
ATOM 765 C CA . LEU B 1 35 ? 42.242 23.526 22.089 1.00 43.92 35 LEU B CA 1
ATOM 766 C C . LEU B 1 35 ? 40.957 22.730 22.275 1.00 51.70 35 LEU B C 1
ATOM 767 O O . LEU B 1 35 ? 40.204 22.534 21.322 1.00 51.47 35 LEU B O 1
ATOM 772 N N . ASN B 1 36 ? 40.702 22.263 23.493 1.00 50.97 36 ASN B N 1
ATOM 773 C CA . ASN B 1 36 ? 39.449 21.566 23.753 1.00 48.55 36 ASN B CA 1
ATOM 774 C C . ASN B 1 36 ? 38.418 22.525 24.340 1.00 50.88 36 ASN B C 1
ATOM 775 O O . ASN B 1 36 ? 38.761 23.634 24.755 1.00 55.31 36 ASN B O 1
ATOM 780 N N . GLU B 1 37 ? 37.158 22.107 24.358 1.00 49.89 37 GLU B N 1
ATOM 781 C CA . GLU B 1 37 ? 36.092 22.975 24.835 1.00 45.85 37 GLU B CA 1
ATOM 782 C C . GLU B 1 37 ? 36.160 23.186 26.346 1.00 47.44 37 GLU B C 1
ATOM 783 O O . GLU B 1 37 ? 35.689 24.201 26.853 1.00 45.91 37 GLU B O 1
ATOM 789 N N . GLU B 1 38 ? 36.756 22.241 27.067 1.00 52.08 38 GLU B N 1
ATOM 790 C CA . GLU B 1 38 ? 36.833 22.361 28.519 1.00 60.44 38 GLU B CA 1
ATOM 791 C C . GLU B 1 38 ? 37.905 23.361 28.956 1.00 61.02 38 GLU B C 1
ATOM 792 O O . GLU B 1 38 ? 37.770 23.998 30.001 1.00 57.73 38 GLU B O 1
ATOM 798 N N . GLN B 1 39 ? 38.965 23.498 28.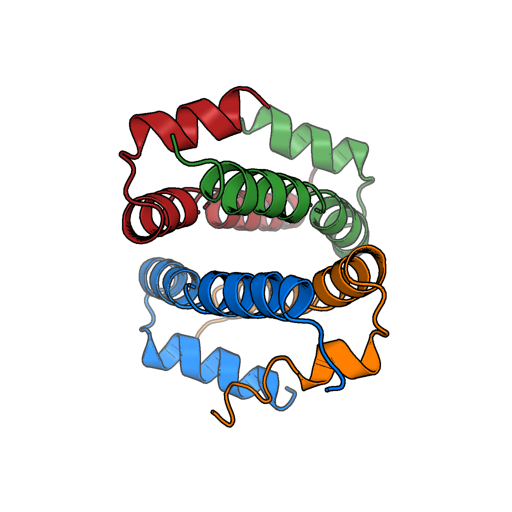162 1.00 64.95 39 GLN B N 1
ATOM 799 C CA . GLN B 1 39 ? 39.970 24.529 28.415 1.00 59.62 39 GLN B CA 1
ATOM 800 C C . GLN B 1 39 ? 39.363 25.910 28.209 1.00 63.79 39 GLN B C 1
ATOM 801 O O . GLN B 1 39 ? 39.411 26.764 29.096 1.00 60.98 39 GLN B O 1
ATOM 807 N N . ILE B 1 40 ? 38.796 26.108 27.022 1.00 60.88 40 ILE B N 1
ATOM 808 C CA . ILE B 1 40 ? 38.178 27.370 26.628 1.00 54.41 40 ILE B CA 1
ATOM 809 C C . ILE B 1 40 ? 37.120 27.844 27.613 1.00 49.18 40 ILE B C 1
ATOM 810 O O . ILE B 1 40 ? 37.190 28.964 28.119 1.00 47.66 40 ILE B O 1
ATOM 815 N N . GLU B 1 41 ? 36.144 26.977 27.872 1.00 52.52 41 GLU B N 1
ATOM 816 C CA . GLU B 1 41 ? 34.992 27.302 28.713 1.00 53.70 41 GLU B CA 1
ATOM 817 C C . GLU B 1 41 ? 35.368 27.959 30.034 1.00 59.68 41 GLU B C 1
ATOM 818 O O . GLU B 1 41 ? 34.624 28.794 30.558 1.00 51.30 41 GLU B O 1
ATOM 824 N N . ARG B 1 42 ? 36.532 27.600 30.561 1.00 65.03 42 ARG B N 1
ATOM 825 C CA . ARG B 1 42 ? 36.921 28.080 31.875 1.00 67.88 42 ARG B CA 1
ATOM 826 C C . ARG B 1 42 ? 38.205 28.914 31.836 1.00 64.90 42 ARG B C 1
ATOM 827 O O . ARG B 1 42 ? 38.706 29.340 32.872 1.00 71.14 42 ARG B O 1
ATOM 835 N N . TRP B 1 43 ? 38.737 29.164 30.645 1.00 60.14 43 TRP B N 1
ATOM 836 C CA . TRP B 1 43 ? 39.688 30.258 30.523 1.00 49.96 43 TRP B CA 1
ATOM 837 C C . TRP B 1 43 ? 38.840 31.518 30.509 1.00 60.96 43 TRP B C 1
ATOM 838 O O . TRP B 1 43 ? 39.121 32.487 31.216 1.00 66.58 43 TRP B O 1
ATOM 849 N N . PHE B 1 44 ? 37.790 31.479 29.694 1.00 60.42 44 PHE B N 1
ATOM 850 C CA . PHE B 1 44 ? 36.751 32.497 29.711 1.00 54.30 44 PHE B CA 1
ATOM 851 C C . PHE B 1 44 ? 36.038 32.486 31.051 1.00 63.35 44 PHE B C 1
ATOM 852 O O . PHE B 1 44 ? 35.907 31.435 31.681 1.00 71.55 44 PHE B O 1
ATOM 860 N N . ARG B 1 45 ? 35.593 33.660 31.486 1.00 69.48 45 ARG B N 1
ATOM 861 C CA . ARG B 1 45 ? 34.823 33.816 32.720 1.00 85.61 45 ARG B CA 1
ATOM 862 C C . ARG B 1 45 ? 35.572 33.331 33.968 1.00 83.35 45 ARG B C 1
ATOM 863 O O . ARG B 1 45 ? 35.027 33.347 35.071 1.00 76.26 45 ARG B O 1
ATOM 871 N N . ARG B 1 46 ? 36.813 32.890 33.785 1.00 76.87 46 ARG B N 1
ATOM 872 C CA . ARG B 1 46 ? 37.771 32.839 34.878 1.00 77.29 46 ARG B CA 1
ATOM 873 C C . ARG B 1 46 ? 38.688 34.040 34.681 1.00 79.02 46 ARG B C 1
ATOM 874 O O . ARG B 1 46 ? 39.715 34.181 35.344 1.00 83.58 46 ARG B O 1
ATOM 882 N N . LYS B 1 47 ? 38.315 34.888 33.727 1.00 76.23 47 LYS B N 1
ATOM 883 C CA . LYS B 1 47 ? 38.994 36.158 33.512 1.00 69.10 47 LYS B CA 1
ATOM 884 C C . LYS B 1 47 ? 38.153 37.271 34.127 1.00 75.24 47 LYS B C 1
ATOM 885 O O . LYS B 1 47 ? 38.531 38.443 34.108 1.00 84.02 47 LYS B O 1
ATOM 891 N N . GLU B 1 48 ? 36.998 36.891 34.664 1.00 71.49 48 GLU B N 1
ATOM 892 C CA . GLU B 1 48 ? 36.256 37.774 35.551 1.00 84.81 48 GLU B CA 1
ATOM 893 C C . GLU B 1 48 ? 36.782 37.572 36.962 1.00 91.48 48 GLU B C 1
ATOM 894 O O . GLU B 1 48 ? 36.554 38.395 37.848 1.00 87.30 48 GLU B O 1
ATOM 900 N N . GLN B 1 49 ? 37.492 36.464 37.156 1.00 90.11 49 GLN B N 1
ATOM 901 C CA . GLN B 1 49 ? 38.335 36.302 38.330 1.00 90.91 49 GLN B CA 1
ATOM 902 C C . GLN B 1 49 ? 39.379 37.414 38.317 1.00 85.37 49 GLN B C 1
ATOM 903 O O . GLN B 1 49 ? 39.720 37.985 39.353 1.00 81.24 49 GLN B O 1
ATOM 909 N N . GLN B 1 50 ? 39.879 37.711 37.122 1.00 83.27 50 GLN B N 1
ATOM 910 C CA . GLN B 1 50 ? 40.896 38.737 36.929 1.00 80.38 50 GLN B CA 1
ATOM 911 C C . GLN B 1 50 ? 40.388 39.835 35.999 1.00 79.81 50 GLN B C 1
ATOM 912 O O . GLN B 1 50 ? 39.913 40.878 36.448 1.00 71.52 50 GLN B O 1
ATOM 918 N N . PHE C 1 3 ? 46.481 49.876 5.780 1.00 80.65 3 PHE C N 1
ATOM 919 C CA . PHE C 1 3 ? 46.414 49.796 7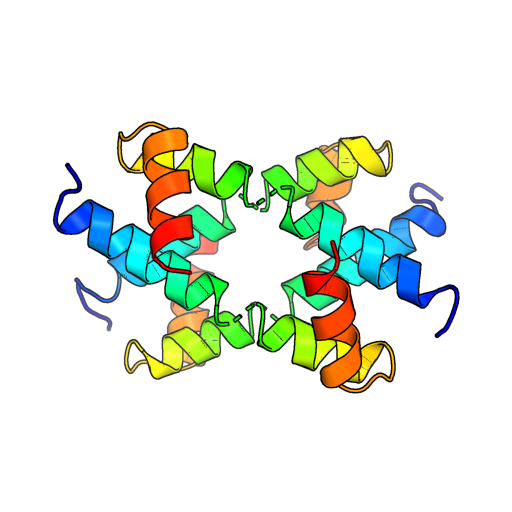.234 1.00 91.28 3 PHE C CA 1
ATOM 920 C C . PHE C 1 3 ? 47.176 48.576 7.757 1.00 79.91 3 PHE C C 1
ATOM 921 O O . PHE C 1 3 ? 47.439 47.631 7.010 1.00 69.51 3 PHE C O 1
ATOM 929 N N . SER C 1 4 ? 47.519 48.614 9.043 1.00 74.69 4 SER C N 1
ATOM 930 C CA . SER C 1 4 ? 48.460 47.672 9.661 1.00 70.98 4 SER C CA 1
ATOM 931 C C . SER C 1 4 ? 48.167 46.195 9.403 1.00 79.14 4 SER C C 1
ATOM 932 O O . SER C 1 4 ? 47.013 45.785 9.272 1.00 79.17 4 SER C O 1
ATOM 935 N N . GLU C 1 5 ? 49.236 45.403 9.347 1.00 82.77 5 GLU C N 1
ATOM 936 C CA . GLU C 1 5 ? 49.138 43.976 9.059 1.00 76.27 5 GLU C CA 1
ATOM 937 C C . GLU C 1 5 ? 48.733 43.190 10.298 1.00 76.00 5 GLU C C 1
ATOM 938 O O . GLU C 1 5 ? 48.686 41.960 10.282 1.00 78.95 5 GLU C O 1
ATOM 944 N N . GLU C 1 6 ? 48.452 43.915 11.372 1.00 69.30 6 GLU C N 1
ATOM 945 C CA . GLU C 1 6 ? 47.984 43.326 12.613 1.00 69.86 6 GLU C CA 1
ATOM 946 C C . GLU C 1 6 ? 46.499 43.668 12.751 1.00 66.45 6 GLU C C 1
ATOM 947 O O . GLU C 1 6 ? 45.790 43.122 13.597 1.00 70.99 6 GLU C O 1
ATOM 953 N N . GLN C 1 7 ? 46.030 44.554 11.875 1.00 61.15 7 GLN C N 1
ATOM 954 C CA . GLN C 1 7 ? 44.625 44.961 11.853 1.00 57.85 7 GLN C CA 1
ATOM 955 C C . GLN C 1 7 ? 43.749 44.047 10.999 1.00 59.32 7 GLN C C 1
ATOM 956 O O . GLN C 1 7 ? 42.587 43.807 11.341 1.00 59.92 7 GLN C O 1
ATOM 962 N N . LYS C 1 8 ? 44.298 43.549 9.889 1.00 60.00 8 LYS C N 1
ATOM 963 C CA . LYS C 1 8 ? 43.599 42.547 9.083 1.00 63.70 8 LYS C CA 1
ATOM 964 C C . LYS C 1 8 ? 43.384 41.304 9.918 1.00 52.72 8 LYS C C 1
ATOM 965 O O . LYS C 1 8 ? 42.486 40.512 9.635 1.00 50.46 8 LYS C O 1
ATOM 971 N N . ARG C 1 9 ? 44.221 41.142 10.944 1.00 51.04 9 ARG C N 1
ATOM 972 C CA . ARG C 1 9 ? 44.060 40.070 11.918 1.00 51.55 9 ARG C CA 1
ATOM 973 C C . ARG C 1 9 ? 42.796 40.241 12.717 1.00 52.06 9 ARG C C 1
ATOM 974 O O . ARG C 1 9 ? 42.012 39.309 12.848 1.00 52.83 9 ARG C O 1
ATOM 982 N N . THR C 1 10 ? 42.623 41.430 13.280 1.00 50.35 10 THR C N 1
ATOM 983 C CA . THR C 1 10 ? 41.469 41.709 14.117 1.00 51.99 10 THR C CA 1
ATOM 984 C C . THR C 1 10 ? 40.213 41.769 13.256 1.00 51.27 10 THR C C 1
ATOM 985 O O . THR C 1 10 ? 39.100 41.561 13.740 1.00 51.47 10 THR C O 1
ATOM 989 N N . LEU C 1 11 ? 40.402 42.030 11.967 1.00 49.13 11 LEU C N 1
ATOM 990 C CA . LEU C 1 11 ? 39.283 42.181 11.048 1.00 40.26 11 LEU C CA 1
ATOM 991 C C . LEU C 1 11 ? 38.873 40.865 10.385 1.00 41.94 11 LEU C C 1
ATOM 992 O O . LEU C 1 11 ? 37.684 40.567 10.286 1.00 44.09 11 LEU C O 1
ATOM 997 N N . ASP C 1 12 ? 39.849 40.083 9.927 1.00 51.83 12 ASP C N 1
ATOM 998 C CA . ASP C 1 12 ? 39.553 38.794 9.300 1.00 45.05 12 ASP C CA 1
ATOM 999 C C . ASP C 1 12 ? 39.015 37.795 10.314 1.00 38.17 12 ASP C C 1
ATOM 1000 O O . ASP C 1 12 ? 38.299 36.863 9.955 1.00 42.91 12 ASP C O 1
ATOM 1005 N N . LEU C 1 13 ? 39.366 37.989 11.580 1.00 35.98 13 LEU C N 1
ATOM 1006 C CA . LEU C 1 13 ? 38.875 37.120 12.640 1.00 33.73 13 LEU C CA 1
ATOM 1007 C C . LEU C 1 13 ? 37.407 37.405 12.934 1.00 36.36 13 LEU C C 1
ATOM 1008 O O . LEU C 1 13 ? 36.576 36.497 12.931 1.00 31.86 13 LEU C O 1
ATOM 1013 N N . LEU C 1 14 ? 37.094 38.674 13.179 1.00 32.02 14 LEU C N 1
ATOM 1014 C CA . LEU C 1 14 ? 35.736 39.079 13.523 1.00 29.66 14 LEU C CA 1
ATOM 1015 C C . LEU C 1 14 ? 34.775 38.924 12.348 1.00 33.50 14 LEU C C 1
ATOM 1016 O O . LEU C 1 14 ? 33.559 38.898 12.534 1.00 38.94 14 LEU C O 1
ATOM 1021 N N . PHE C 1 15 ? 35.318 38.826 11.139 1.00 33.01 15 PHE C N 1
ATOM 1022 C CA . PHE C 1 15 ? 34.499 38.522 9.974 1.00 33.94 15 PHE C CA 1
ATOM 1023 C C . PHE C 1 15 ? 34.156 37.037 9.962 1.00 34.90 15 PHE C C 1
ATOM 1024 O O . PHE C 1 15 ? 33.027 36.652 9.657 1.00 33.50 15 PHE C O 1
ATOM 1032 N N . LEU C 1 16 ? 35.141 36.209 10.294 1.00 34.64 16 LEU C N 1
ATOM 1033 C CA . LEU C 1 16 ? 34.934 34.771 10.394 1.00 33.61 16 LEU C CA 1
ATOM 1034 C C . LEU C 1 16 ? 34.128 34.434 11.642 1.00 28.19 16 LEU C C 1
ATOM 1035 O O . LEU C 1 16 ? 33.360 33.472 11.657 1.00 25.66 16 LEU C O 1
ATOM 1040 N N . PHE C 1 17 ? 34.308 35.237 12.686 1.00 30.17 17 PHE C N 1
ATOM 1041 C CA . PHE C 1 17 ? 33.580 35.052 13.934 1.00 23.69 17 PHE C CA 1
ATOM 1042 C C . PHE C 1 17 ? 32.096 35.348 13.752 1.00 24.82 17 PHE C C 1
ATOM 1043 O O . PHE C 1 17 ? 31.244 34.586 14.205 1.00 23.72 17 PHE C O 1
ATOM 1051 N N . ASP C 1 18 ? 31.793 36.451 13.074 1.00 26.57 18 ASP C N 1
ATOM 1052 C CA . ASP C 1 18 ? 30.413 36.899 12.922 1.00 23.00 18 ASP C CA 1
ATOM 1053 C C . ASP C 1 18 ? 29.655 36.110 11.857 1.00 20.42 18 ASP C C 1
ATOM 1054 O O . ASP C 1 18 ? 28.433 35.983 11.927 1.00 23.30 18 ASP C O 1
ATOM 1059 N N . ARG C 1 19 ? 30.372 35.584 10.870 1.00 22.60 19 ARG C N 1
ATOM 1060 C CA . ARG C 1 19 ? 29.732 34.777 9.838 1.00 22.51 19 ARG C CA 1
ATOM 1061 C C . ARG C 1 19 ? 29.353 33.415 10.410 1.00 21.98 19 ARG C C 1
ATOM 1062 O O . ARG C 1 19 ? 28.407 32.777 9.951 1.00 17.40 19 ARG C O 1
ATOM 1070 N N . ARG C 1 20 ? 30.098 32.984 11.423 1.00 22.96 20 ARG C N 1
ATOM 1071 C CA . ARG C 1 20 ? 29.828 31.723 12.102 1.00 17.74 20 ARG C CA 1
ATOM 1072 C C . ARG C 1 20 ? 28.645 31.865 13.057 1.00 19.39 20 ARG C C 1
ATOM 1073 O O . ARG C 1 20 ? 27.865 30.929 13.238 1.00 22.00 20 ARG C O 1
ATOM 1089 N N . THR C 1 22 ? 26.203 34.060 12.611 1.00 16.82 22 THR C N 1
ATOM 1090 C CA . THR C 1 22 ? 25.028 34.288 11.777 1.00 15.07 22 THR C CA 1
ATOM 1091 C C . THR C 1 22 ? 24.432 32.960 11.324 1.00 21.75 22 THR C C 1
ATOM 1092 O O . THR C 1 22 ? 23.211 32.795 11.290 1.00 20.79 22 THR C O 1
ATOM 1096 N N . GLU C 1 23 ? 25.302 32.017 10.977 1.00 22.15 23 GLU C N 1
ATOM 1097 C CA . GLU C 1 23 ? 24.870 30.675 10.607 1.00 12.87 23 GLU C CA 1
ATOM 1098 C C . GLU C 1 23 ? 24.167 29.994 11.772 1.00 21.57 23 GLU C C 1
ATOM 1099 O O . GLU C 1 23 ? 23.112 29.382 11.603 1.00 22.29 23 GLU C O 1
ATOM 1105 N N . GLU C 1 24 ? 24.758 30.112 12.956 1.00 22.44 24 GLU C N 1
ATOM 1106 C CA . GLU C 1 24 ? 24.241 29.439 14.140 1.00 20.64 24 GLU C CA 1
ATOM 1107 C C . GLU C 1 24 ? 22.991 30.116 14.684 1.00 16.74 24 GLU C C 1
ATOM 1108 O O . GLU C 1 24 ? 22.149 29.465 15.302 1.00 21.19 24 GLU C O 1
ATOM 1114 N N . ARG C 1 25 ? 22.873 31.421 14.461 1.00 15.30 25 ARG C N 1
ATOM 1115 C CA . ARG C 1 25 ? 21.647 32.127 14.804 1.00 21.14 25 ARG C CA 1
ATOM 1116 C C . ARG C 1 25 ? 20.508 31.581 13.959 1.00 19.58 25 ARG C C 1
ATOM 1117 O O . ARG C 1 25 ? 19.385 31.420 14.435 1.00 18.50 25 ARG C O 1
ATOM 1125 N N . ARG C 1 26 ? 20.818 31.281 12.702 1.00 21.17 26 ARG C N 1
ATOM 1126 C CA . ARG C 1 26 ? 19.827 30.784 11.758 1.00 20.28 26 ARG C CA 1
ATOM 1127 C C . ARG C 1 26 ? 19.341 29.385 12.131 1.00 24.28 26 ARG C C 1
ATOM 1128 O O . ARG C 1 26 ? 18.171 29.056 11.932 1.00 27.65 26 ARG C O 1
ATOM 1136 N N . ARG C 1 27 ? 20.235 28.563 12.674 1.00 18.13 27 ARG C N 1
ATOM 1137 C CA . ARG C 1 27 ? 19.853 27.232 13.133 1.00 17.36 27 ARG C CA 1
ATOM 1138 C C . ARG C 1 27 ? 18.970 27.331 14.364 1.00 17.97 27 ARG C C 1
ATOM 1139 O O . ARG C 1 27 ? 17.890 26.744 14.420 1.00 26.38 27 ARG C O 1
ATOM 1147 N N . TRP C 1 28 ? 19.452 28.080 15.350 1.00 16.69 28 TRP C N 1
ATOM 1148 C CA . TRP C 1 28 ? 18.748 28.277 16.610 1.00 19.12 28 TRP C CA 1
ATOM 1149 C C . TRP C 1 28 ? 17.352 28.848 16.384 1.00 22.84 28 TRP C C 1
ATOM 1150 O O . TRP C 1 28 ? 16.403 28.490 17.080 1.00 26.57 28 TRP C O 1
ATOM 1161 N N . LEU C 1 29 ? 17.235 29.732 15.400 1.00 21.52 29 LEU C N 1
ATOM 1162 C CA . LEU C 1 29 ? 15.943 30.290 15.029 1.00 24.61 29 LEU C CA 1
ATOM 1163 C C . LEU C 1 29 ? 15.096 29.251 14.309 1.00 27.85 29 LEU C C 1
ATOM 1164 O O . LEU C 1 29 ? 13.876 29.236 14.440 1.00 29.79 29 LEU C O 1
ATOM 1169 N N . SER C 1 30 ? 15.748 28.374 13.553 1.00 32.71 30 SER C N 1
ATOM 1170 C CA . SER C 1 30 ? 15.038 27.302 12.869 1.00 36.76 30 SER C CA 1
ATOM 1171 C C . SER C 1 30 ? 14.518 26.273 13.871 1.00 35.86 30 SER C C 1
ATOM 1172 O O . SER C 1 30 ? 13.575 25.536 13.583 1.00 41.22 30 SER C O 1
ATOM 1175 N N . GLN C 1 31 ? 15.132 26.237 15.050 1.00 29.03 31 GLN C N 1
ATOM 1176 C CA . GLN C 1 31 ? 14.767 25.278 16.089 1.00 28.77 31 GLN C CA 1
ATOM 1177 C C . GLN C 1 31 ? 13.751 25.845 17.072 1.00 34.86 31 GLN C C 1
ATOM 1178 O O . GLN C 1 31 ? 12.840 25.143 17.513 1.00 37.06 31 GLN C O 1
ATOM 1184 N N . ARG C 1 32 ? 13.924 27.113 17.425 1.00 39.26 32 ARG C N 1
ATOM 1185 C CA . ARG C 1 32 ? 13.065 27.759 18.410 1.00 40.85 32 ARG C CA 1
ATOM 1186 C C . ARG C 1 32 ? 11.736 28.176 17.802 1.00 32.16 32 ARG C C 1
ATOM 1187 O O . ARG C 1 32 ? 10.713 28.231 18.486 1.00 31.37 32 ARG C O 1
ATOM 1195 N N . LEU C 1 33 ? 11.762 28.483 16.510 1.00 29.68 33 LEU C N 1
ATOM 1196 C CA . LEU C 1 33 ? 10.581 29.002 15.833 1.00 35.46 33 LEU C CA 1
ATOM 1197 C C . LEU C 1 33 ? 9.827 27.935 15.038 1.00 45.30 33 LEU C C 1
ATOM 1198 O O . LEU C 1 33 ? 8.596 27.915 15.026 1.00 59.61 33 LEU C O 1
ATOM 1203 N N . GLY C 1 34 ? 10.560 27.057 14.364 1.00 39.80 34 GLY C N 1
ATOM 1204 C CA . GLY C 1 34 ? 9.931 25.969 13.640 1.00 36.05 34 GLY C CA 1
ATOM 1205 C C . GLY C 1 34 ? 10.105 26.042 12.137 1.00 47.33 34 GLY C C 1
ATOM 1206 O O . GLY C 1 34 ? 9.855 25.068 11.428 1.00 62.25 34 GLY C O 1
ATOM 1207 N N . LEU C 1 35 ? 10.532 27.201 11.650 1.00 41.88 35 LEU C N 1
ATOM 1208 C CA . LEU C 1 35 ? 10.767 27.390 10.226 1.00 40.94 35 LEU C CA 1
ATOM 1209 C C . LEU C 1 35 ? 12.086 26.759 9.827 1.00 38.67 35 LEU C C 1
ATOM 1210 O O . LEU C 1 35 ? 12.910 26.439 10.682 1.00 37.45 35 LEU C O 1
ATOM 1215 N N . ASN C 1 36 ? 12.291 26.583 8.527 1.00 42.12 36 ASN C N 1
ATOM 1216 C CA . ASN C 1 36 ? 13.576 26.102 8.050 1.00 45.46 36 ASN C CA 1
ATOM 1217 C C . ASN C 1 36 ? 14.555 27.266 7.980 1.00 39.15 36 ASN C C 1
ATOM 1218 O O . ASN C 1 36 ? 14.190 28.411 8.251 1.00 41.79 36 ASN C O 1
ATOM 1223 N N . GLU C 1 37 ? 15.797 26.969 7.619 1.00 44.35 37 GLU C N 1
ATOM 1224 C CA . GLU C 1 37 ? 16.857 27.967 7.647 1.00 39.36 37 GLU C CA 1
ATOM 1225 C C . GLU C 1 37 ? 16.765 28.912 6.452 1.00 39.81 37 GLU C C 1
ATOM 1226 O O . GLU C 1 37 ? 16.956 30.121 6.596 1.00 41.01 37 GLU C O 1
ATOM 1232 N N . GLU C 1 38 ? 16.473 28.349 5.280 1.00 47.29 38 GLU C N 1
ATOM 1233 C CA . GLU C 1 38 ? 16.207 29.132 4.074 1.00 52.03 38 GLU C CA 1
ATOM 1234 C C . GLU C 1 38 ? 15.065 30.115 4.330 1.00 46.36 38 GLU C C 1
ATOM 1235 O O . GLU C 1 38 ? 15.109 31.268 3.902 1.00 43.34 38 GLU C O 1
ATOM 1241 N N . GLN C 1 39 ? 14.046 29.643 5.040 1.00 42.48 39 GLN C N 1
ATOM 1242 C CA . GLN C 1 39 ? 12.865 30.440 5.358 1.00 41.68 39 GLN C CA 1
ATOM 1243 C C . GLN C 1 39 ? 13.203 31.567 6.332 1.00 37.86 39 GLN C C 1
ATOM 1244 O O . GLN C 1 39 ? 12.517 32.587 6.382 1.00 31.59 39 GLN C O 1
ATOM 1250 N N . ILE C 1 40 ? 14.269 31.371 7.102 1.00 33.93 40 ILE C N 1
ATOM 1251 C CA . ILE C 1 40 ? 14.761 32.384 8.030 1.00 36.81 40 ILE C CA 1
ATOM 1252 C C . ILE C 1 40 ? 15.752 33.316 7.339 1.00 34.92 40 ILE C C 1
ATOM 1253 O O . ILE C 1 40 ? 15.683 34.538 7.487 1.00 33.69 40 ILE C O 1
ATOM 1258 N N . GLU C 1 41 ? 16.669 32.728 6.577 1.00 29.66 41 GLU C N 1
ATOM 1259 C CA . GLU C 1 41 ? 17.694 33.489 5.871 1.00 31.96 41 GLU C CA 1
ATOM 1260 C C . GLU C 1 41 ? 17.080 34.432 4.843 1.00 43.31 41 GLU C C 1
ATOM 1261 O O . GLU C 1 41 ? 17.625 35.500 4.564 1.00 37.61 41 GLU C O 1
ATOM 1267 N N . ARG C 1 42 ? 15.943 34.033 4.283 1.00 49.49 42 ARG C N 1
ATOM 1268 C CA . ARG C 1 42 ? 15.251 34.855 3.299 1.00 50.18 42 ARG C CA 1
ATOM 1269 C C . ARG C 1 42 ? 14.636 36.087 3.952 1.00 47.41 42 ARG C C 1
ATOM 1270 O O . ARG C 1 42 ? 14.610 37.167 3.362 1.00 48.96 42 ARG C O 1
ATOM 1278 N N . TRP C 1 43 ? 14.148 35.921 5.178 1.00 43.24 43 TRP C N 1
ATOM 1279 C CA . TRP C 1 43 ? 13.508 37.014 5.899 1.00 41.15 43 TRP C CA 1
ATOM 1280 C C . TRP C 1 43 ? 14.519 38.081 6.310 1.00 50.32 43 TRP C C 1
ATOM 1281 O O . TRP C 1 43 ? 14.259 39.277 6.171 1.00 49.07 43 TRP C O 1
ATOM 1292 N N . PHE C 1 44 ? 15.667 37.645 6.822 1.00 51.17 44 PHE C N 1
ATOM 1293 C CA . PHE C 1 44 ? 16.725 38.568 7.223 1.00 47.41 44 PHE C CA 1
ATOM 1294 C C . PHE C 1 44 ? 17.276 39.332 6.025 1.00 46.71 44 PHE C C 1
ATOM 1295 O O . PHE C 1 44 ? 17.679 40.489 6.145 1.00 41.44 44 PHE C O 1
ATOM 1303 N N . ARG C 1 45 ? 17.290 38.675 4.869 1.00 47.94 45 ARG C N 1
ATOM 1304 C CA . ARG C 1 45 ? 17.797 39.281 3.645 1.00 43.53 45 ARG C CA 1
ATOM 1305 C C . ARG C 1 45 ? 16.862 40.370 3.132 1.00 46.42 45 ARG C C 1
ATOM 1306 O O . ARG C 1 45 ? 17.306 41.452 2.747 1.00 44.14 45 ARG C O 1
ATOM 1314 N N . ARG C 1 46 ? 15.564 40.082 3.137 1.00 48.04 46 ARG C N 1
ATOM 1315 C CA . ARG C 1 46 ? 14.568 41.032 2.653 1.00 48.29 46 ARG C CA 1
ATOM 1316 C C . ARG C 1 46 ? 14.308 42.141 3.671 1.00 52.96 46 ARG C C 1
ATOM 1317 O O . ARG C 1 46 ? 13.539 43.067 3.412 1.00 57.81 46 ARG C O 1
ATOM 1325 N N . LYS C 1 47 ? 14.952 42.037 4.829 1.00 51.49 47 LYS C N 1
ATOM 1326 C CA . LYS C 1 47 ? 14.933 43.107 5.818 1.00 44.85 47 LYS C CA 1
ATOM 1327 C C . LYS C 1 47 ? 16.141 44.015 5.615 1.00 48.07 47 LYS C C 1
ATOM 1328 O O . LYS C 1 47 ? 16.252 45.068 6.244 1.00 49.70 47 LYS C O 1
ATOM 1334 N N . GLU C 1 48 ? 17.041 43.584 4.732 1.00 46.41 48 GLU C N 1
ATOM 1335 C CA . GLU C 1 48 ? 18.220 44.358 4.348 1.00 47.49 48 GLU C CA 1
ATOM 1336 C C . GLU C 1 48 ? 19.082 44.743 5.547 1.00 47.48 48 GLU C C 1
ATOM 1337 O O . GLU C 1 48 ? 19.973 45.585 5.436 1.00 57.21 48 GLU C O 1
ATOM 1343 N N . GLU D 1 2 ? 2.835 32.788 6.227 1.00 41.62 2 GLU D N 1
ATOM 1344 C CA . GLU D 1 2 ? 4.095 32.056 6.281 1.00 43.95 2 GLU D CA 1
ATOM 1345 C C . GLU D 1 2 ? 4.773 32.238 7.633 1.00 50.63 2 GLU D C 1
ATOM 1346 O O . GLU D 1 2 ? 5.150 31.266 8.287 1.00 64.21 2 GLU D O 1
ATOM 1352 N N . PHE D 1 3 ? 4.929 33.492 8.043 1.00 52.33 3 PHE D N 1
ATOM 1353 C CA . PHE D 1 3 ? 5.507 33.808 9.342 1.00 51.29 3 PHE D CA 1
ATOM 1354 C C . PHE D 1 3 ? 4.414 34.230 10.31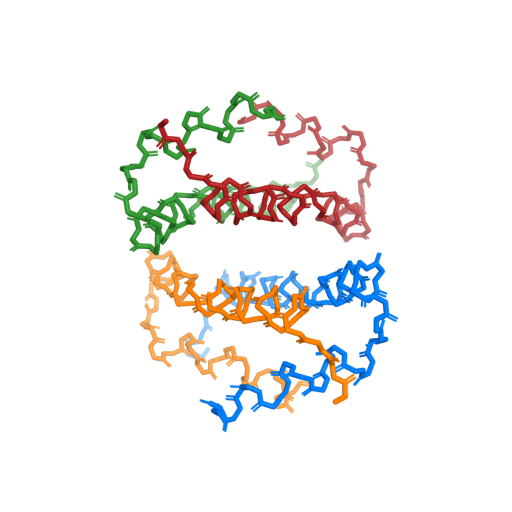7 1.00 54.79 3 PHE D C 1
ATOM 1355 O O . PHE D 1 3 ? 3.590 35.087 9.999 1.00 57.48 3 PHE D O 1
ATOM 1363 N N . SER D 1 4 ? 4.409 33.628 11.502 1.00 58.06 4 SER D N 1
ATOM 1364 C CA . SER D 1 4 ? 3.440 33.980 12.535 1.00 57.81 4 SER D CA 1
ATOM 1365 C C . SER D 1 4 ? 3.727 35.381 13.068 1.00 57.98 4 SER D C 1
ATOM 1366 O O . SER D 1 4 ? 4.715 36.004 12.682 1.00 58.75 4 SER D O 1
ATOM 1369 N N . GLU D 1 5 ? 2.867 35.884 13.948 1.00 59.77 5 GLU D N 1
ATOM 1370 C CA . GLU D 1 5 ? 3.090 37.209 14.514 1.00 68.72 5 GLU D CA 1
ATOM 1371 C C . GLU D 1 5 ? 4.133 37.148 15.627 1.00 63.90 5 GLU D C 1
ATOM 1372 O O . GLU D 1 5 ? 4.791 38.143 15.935 1.00 63.45 5 GLU D O 1
ATOM 1378 N N . GLU D 1 6 ? 4.292 35.969 16.216 1.00 63.19 6 GLU D N 1
ATOM 1379 C CA . GLU D 1 6 ? 5.257 35.779 17.292 1.00 68.05 6 GLU D CA 1
ATOM 1380 C C . GLU D 1 6 ? 6.625 35.410 16.737 1.00 58.50 6 GLU D C 1
ATOM 1381 O O . GLU D 1 6 ? 7.652 35.698 17.347 1.00 51.77 6 GLU D O 1
ATOM 1387 N N . GLN D 1 7 ? 6.627 34.774 15.574 1.00 47.78 7 GLN D N 1
ATOM 1388 C CA . GLN D 1 7 ? 7.861 34.410 14.900 1.00 45.77 7 GLN D CA 1
ATOM 1389 C C . GLN D 1 7 ? 8.491 35.636 14.263 1.00 44.59 7 GLN D C 1
ATOM 1390 O O . GLN D 1 7 ? 9.711 35.752 14.169 1.00 41.42 7 GLN D O 1
ATOM 1396 N N . LYS D 1 8 ? 7.637 36.537 13.795 1.00 49.59 8 LYS D N 1
ATOM 1397 C CA . LYS D 1 8 ? 8.085 37.759 13.147 1.00 43.96 8 LYS D CA 1
ATOM 1398 C C . LYS D 1 8 ? 8.467 38.774 14.198 1.00 39.97 8 LYS D C 1
ATOM 1399 O O . LYS D 1 8 ? 9.179 39.737 13.926 1.00 40.92 8 LYS D O 1
ATOM 1405 N N . ARG D 1 9 ? 7.974 38.544 15.407 1.00 40.98 9 ARG D N 1
ATOM 1406 C CA . ARG D 1 9 ? 8.269 39.412 16.530 1.00 34.93 9 ARG D CA 1
ATOM 1407 C C . ARG D 1 9 ? 9.660 39.078 17.049 1.00 34.38 9 ARG D C 1
ATOM 1408 O O . ARG D 1 9 ? 10.415 39.963 17.448 1.00 33.79 9 ARG D O 1
ATOM 1416 N N . THR D 1 10 ? 9.995 37.793 17.019 1.00 43.34 10 THR D N 1
ATOM 1417 C CA . THR D 1 10 ? 11.303 37.321 17.460 1.00 35.60 10 THR D CA 1
ATOM 1418 C C . THR D 1 10 ? 12.392 37.700 16.459 1.00 34.60 10 THR D C 1
ATOM 1419 O O . THR D 1 10 ? 13.478 38.136 16.845 1.00 33.77 10 THR D O 1
ATOM 1423 N N . LEU D 1 11 ? 12.093 37.539 15.174 1.00 36.40 11 LEU D N 1
ATOM 1424 C CA . LEU D 1 11 ? 13.038 37.889 14.119 1.00 35.58 11 LEU D CA 1
ATOM 1425 C C . LEU D 1 11 ? 13.296 39.391 14.082 1.00 30.61 11 LEU D C 1
ATOM 1426 O O . LEU D 1 11 ? 14.416 39.831 13.825 1.00 30.66 11 LEU D O 1
ATOM 1431 N N . ASP D 1 12 ? 12.253 40.174 14.342 1.00 35.09 12 ASP D N 1
ATOM 1432 C CA . ASP D 1 12 ? 12.361 41.628 14.313 1.00 36.37 12 ASP D CA 1
ATOM 1433 C C . ASP D 1 12 ? 13.141 42.148 15.515 1.00 29.55 12 ASP D C 1
ATOM 1434 O O . ASP D 1 12 ? 13.687 43.249 15.482 1.00 33.39 12 ASP D O 1
ATOM 1439 N N . LEU D 1 13 ? 13.194 41.351 16.576 1.00 29.65 13 LEU D N 1
ATOM 1440 C CA . LEU D 1 13 ? 13.955 41.718 17.762 1.00 22.30 13 LEU D CA 1
ATOM 1441 C C . LEU D 1 13 ? 15.435 41.442 17.534 1.00 22.53 13 LEU D C 1
ATOM 1442 O O . LEU D 1 13 ? 16.288 42.266 17.860 1.00 24.80 13 LEU D O 1
ATOM 1447 N N . LEU D 1 14 ? 15.733 40.277 16.968 1.00 23.19 14 LEU D N 1
ATOM 1448 C CA . LEU D 1 14 ? 17.114 39.889 16.717 1.00 21.27 14 LEU D CA 1
ATOM 1449 C C . LEU D 1 14 ? 17.726 40.694 15.577 1.00 19.60 14 LEU D C 1
ATOM 1450 O O . LEU D 1 14 ? 18.936 40.899 15.545 1.00 20.23 14 LEU D O 1
ATOM 1455 N N . PHE D 1 15 ? 16.893 41.149 14.647 1.00 20.63 15 PHE D N 1
ATOM 1456 C CA . PHE D 1 15 ? 17.372 41.987 13.553 1.00 23.84 15 PHE D CA 1
ATOM 1457 C C . PHE D 1 15 ? 17.807 43.354 14.067 1.00 24.15 15 PHE D C 1
ATOM 1458 O O . PHE D 1 15 ? 18.858 43.865 13.678 1.00 27.65 15 PHE D O 1
ATOM 1466 N N . LEU D 1 16 ? 16.992 43.945 14.936 1.00 22.79 16 LEU D N 1
ATOM 1467 C CA . LEU D 1 16 ? 17.318 45.235 15.533 1.00 23.95 16 LEU D CA 1
ATOM 1468 C C . LEU D 1 16 ? 18.524 45.105 16.452 1.00 16.62 16 LEU D C 1
ATOM 1469 O O . LEU D 1 16 ? 19.384 45.986 16.497 1.00 23.80 16 LEU D O 1
ATOM 1474 N N . PHE D 1 17 ? 18.579 43.997 17.183 1.00 15.93 17 PHE D N 1
ATOM 1475 C CA . PHE D 1 17 ? 19.688 43.727 18.087 1.00 13.45 17 PHE D CA 1
ATOM 1476 C C . PHE D 1 17 ? 20.977 43.476 17.307 1.00 15.60 17 PHE D C 1
ATOM 1477 O O . PHE D 1 17 ? 22.045 43.938 17.701 1.00 17.10 17 PHE D O 1
ATOM 1485 N N . ASP D 1 18 ? 20.869 42.755 16.194 1.00 13.35 18 ASP D N 1
ATOM 1486 C CA . ASP D 1 18 ? 22.023 42.495 15.338 1.00 15.97 18 ASP D CA 1
ATOM 1487 C C . ASP D 1 18 ? 22.514 43.779 14.679 1.00 16.15 18 ASP D C 1
ATOM 1488 O O . ASP D 1 18 ? 23.717 43.976 14.501 1.00 13.24 18 ASP D O 1
ATOM 1493 N N . ARG D 1 19 ? 21.576 44.648 14.320 1.00 20.23 19 ARG D N 1
ATOM 1494 C CA . ARG D 1 19 ? 21.907 45.939 13.729 1.00 14.31 19 ARG D CA 1
ATOM 1495 C C . ARG D 1 19 ? 22.692 46.795 14.716 1.00 14.15 19 ARG D C 1
ATOM 1496 O O . ARG D 1 19 ? 23.648 47.474 14.343 1.00 12.59 19 ARG D O 1
ATOM 1504 N N . ARG D 1 20 ? 22.285 46.747 15.980 1.00 14.28 20 ARG D N 1
ATOM 1505 C CA . ARG D 1 20 ? 22.912 47.544 17.028 1.00 13.58 20 ARG D CA 1
ATOM 1506 C C . ARG D 1 20 ? 24.321 47.049 17.348 1.00 13.79 20 ARG D C 1
ATOM 1507 O O . ARG D 1 20 ? 25.231 47.848 17.569 1.00 11.97 20 ARG D O 1
ATOM 1523 N N . THR D 1 22 ? 26.312 45.473 15.329 1.00 14.58 22 THR D N 1
ATOM 1524 C CA . THR D 1 22 ? 27.172 45.712 14.178 1.00 12.34 22 THR D CA 1
ATOM 1525 C C . THR D 1 22 ? 27.643 47.162 14.161 1.00 15.44 22 THR D C 1
ATOM 1526 O O . THR D 1 22 ? 28.755 47.461 13.723 1.00 14.55 22 THR D O 1
ATOM 1530 N N . GLU D 1 23 ? 26.788 48.060 14.643 1.00 16.67 23 GLU D N 1
ATOM 1531 C CA . GLU D 1 23 ? 27.148 49.466 14.764 1.00 13.07 23 GLU D CA 1
ATOM 1532 C C . GLU D 1 23 ? 28.202 49.658 15.846 1.00 16.21 23 GLU D C 1
ATOM 1533 O O . GLU D 1 23 ? 29.192 50.362 15.647 1.00 16.50 23 GLU D O 1
ATOM 1539 N N . GLU D 1 24 ? 27.986 49.020 16.992 1.00 14.80 24 GLU D N 1
ATOM 1540 C CA . GLU D 1 24 ? 28.872 49.187 18.137 1.00 15.56 24 GLU D CA 1
ATOM 1541 C C . GLU D 1 24 ? 30.230 48.534 17.917 1.00 17.43 24 GLU D C 1
ATOM 1542 O O . GLU D 1 24 ? 31.229 48.968 18.488 1.00 22.35 24 GLU D O 1
ATOM 1548 N N . ARG D 1 25 ? 30.265 47.489 17.096 1.00 18.29 25 ARG D N 1
ATOM 1549 C CA . ARG D 1 25 ? 31.528 46.857 16.736 1.00 14.00 25 ARG D CA 1
ATOM 1550 C C . ARG D 1 25 ? 32.382 47.828 15.933 1.00 13.98 25 ARG D C 1
ATOM 1551 O O . ARG D 1 25 ? 33.594 47.913 16.127 1.00 14.87 25 ARG D O 1
ATOM 1559 N N . ARG D 1 26 ? 31.735 48.561 15.032 1.00 17.22 26 ARG D N 1
ATOM 1560 C CA . ARG D 1 26 ? 32.409 49.576 14.235 1.00 17.42 26 ARG D CA 1
ATOM 1561 C C . ARG D 1 26 ? 32.944 50.691 15.127 1.00 19.67 26 ARG D C 1
ATOM 1562 O O . ARG D 1 26 ? 34.044 51.199 14.911 1.00 21.23 26 ARG D O 1
ATOM 1570 N N . ARG D 1 27 ? 32.160 51.064 16.134 1.00 17.13 27 ARG D N 1
ATOM 1571 C CA . ARG D 1 27 ? 32.588 52.061 17.106 1.00 14.51 27 ARG D CA 1
ATOM 1572 C C . ARG D 1 27 ? 33.733 51.526 17.957 1.00 18.14 27 ARG D C 1
ATOM 1573 O O . ARG D 1 27 ? 34.631 52.269 18.349 1.00 26.73 27 ARG D O 1
ATOM 1581 N N . TRP D 1 28 ? 33.689 50.228 18.238 1.00 22.53 28 TRP D N 1
ATOM 1582 C CA . TRP D 1 28 ? 34.682 49.585 19.091 1.00 24.07 28 TRP D CA 1
ATOM 1583 C C . TRP D 1 28 ? 35.990 49.339 18.346 1.00 26.23 28 TRP D C 1
ATOM 1584 O O . TRP D 1 28 ? 37.073 49.502 18.907 1.00 25.31 28 TRP D O 1
ATOM 1595 N N . LEU D 1 29 ? 35.883 48.944 17.081 1.00 28.77 29 LEU D N 1
ATOM 1596 C CA . LEU D 1 29 ? 37.059 48.680 16.260 1.00 27.53 29 LEU D CA 1
ATOM 1597 C C . LEU D 1 29 ? 37.785 49.970 15.899 1.00 30.72 29 LEU D C 1
ATOM 1598 O O . LEU D 1 29 ? 39.013 49.999 15.820 1.00 41.31 29 LEU D O 1
ATOM 1603 N N . SER D 1 30 ? 37.020 51.034 15.677 1.00 32.41 30 SER D N 1
ATOM 1604 C CA . SER D 1 30 ? 37.592 52.338 15.364 1.00 28.59 30 SER D CA 1
ATOM 1605 C C . SER D 1 30 ? 38.444 52.843 16.522 1.00 28.98 30 SER D C 1
ATOM 1606 O O . SER D 1 30 ? 39.556 53.332 16.326 1.00 46.88 30 SER D O 1
ATOM 1609 N N . GLN D 1 31 ? 37.908 52.711 17.730 1.00 26.00 31 GLN D N 1
ATOM 1610 C CA . GLN D 1 31 ? 38.594 53.135 18.942 1.00 29.84 31 GLN D CA 1
ATOM 1611 C C . GLN D 1 31 ? 39.848 52.304 19.207 1.00 36.63 31 GLN D C 1
ATOM 1612 O O . GLN D 1 31 ? 40.861 52.820 19.681 1.00 35.71 31 GLN D O 1
ATOM 1618 N N . ARG D 1 32 ? 39.774 51.018 18.883 1.00 40.39 32 ARG D N 1
ATOM 1619 C CA . ARG D 1 32 ? 40.833 50.073 19.219 1.00 35.54 32 ARG D CA 1
ATOM 1620 C C . ARG D 1 32 ? 41.909 49.965 18.141 1.00 33.42 32 ARG D C 1
ATOM 1621 O O . ARG D 1 32 ? 43.102 50.004 18.442 1.00 37.17 32 ARG D O 1
ATOM 1629 N N . LEU D 1 33 ? 41.487 49.823 16.889 1.00 35.69 33 LEU D N 1
ATOM 1630 C CA . LEU D 1 33 ? 42.425 49.638 15.786 1.00 36.43 33 LEU D CA 1
ATOM 1631 C C . LEU D 1 33 ? 42.959 50.965 15.260 1.00 45.45 33 LEU D C 1
ATOM 1632 O O . LEU D 1 33 ? 43.866 50.990 14.427 1.00 46.23 33 LEU D O 1
ATOM 1637 N N . GLY D 1 34 ? 42.395 52.066 15.748 1.00 50.43 34 GLY D N 1
ATOM 1638 C CA . GLY D 1 34 ? 42.811 53.388 15.317 1.00 35.01 34 GLY D CA 1
ATOM 1639 C C . GLY D 1 34 ? 42.456 53.654 13.867 1.00 38.88 34 GLY D C 1
ATOM 1640 O O . GLY D 1 34 ? 43.319 53.994 13.058 1.00 39.15 34 GLY D O 1
ATOM 1641 N N . LEU D 1 35 ? 41.178 53.493 13.541 1.00 38.75 35 LEU D N 1
ATOM 1642 C CA . LEU D 1 35 ? 40.685 53.712 12.187 1.00 37.39 35 LEU D CA 1
ATOM 1643 C C . LEU D 1 35 ? 39.413 54.552 12.227 1.00 42.68 35 LEU D C 1
ATOM 1644 O O . LEU D 1 35 ? 38.777 54.667 13.273 1.00 40.18 35 LEU D O 1
ATOM 1649 N N . ASN D 1 36 ? 39.043 55.144 11.096 1.00 50.72 36 ASN D N 1
ATOM 1650 C CA . ASN D 1 36 ? 37.765 55.838 11.004 1.00 44.39 36 ASN D CA 1
ATOM 1651 C C . ASN D 1 36 ? 36.689 54.846 10.585 1.00 41.76 36 ASN D C 1
ATOM 1652 O O . ASN D 1 36 ? 36.971 53.870 9.887 1.00 47.39 36 ASN D O 1
ATOM 1657 N N . GLU D 1 37 ? 35.457 55.104 11.007 1.00 42.94 37 GLU D N 1
ATOM 1658 C CA . GLU D 1 37 ? 34.343 54.197 10.752 1.00 42.03 37 GLU D CA 1
ATOM 1659 C C . GLU D 1 37 ? 34.032 54.058 9.262 1.00 44.71 37 GLU D C 1
ATOM 1660 O O . GLU D 1 37 ? 33.298 53.155 8.857 1.00 43.31 37 GLU D O 1
ATOM 1666 N N . GLU D 1 38 ? 34.590 54.954 8.453 1.00 43.96 38 GLU D N 1
ATOM 1667 C CA . GLU D 1 38 ? 34.434 54.881 7.005 1.00 53.49 38 GLU D CA 1
ATOM 1668 C C . GLU D 1 38 ? 35.144 53.651 6.439 1.00 49.92 38 GLU D C 1
ATOM 1669 O O . GLU D 1 38 ? 34.634 52.986 5.536 1.00 38.16 38 GLU D O 1
ATOM 1675 N N . GLN D 1 39 ? 36.315 53.348 6.991 1.00 51.23 39 GLN D N 1
ATOM 1676 C CA . GLN D 1 39 ? 37.172 52.285 6.480 1.00 49.96 39 GLN D CA 1
ATOM 1677 C C . GLN D 1 39 ? 36.658 50.905 6.850 1.00 47.64 39 GLN D C 1
ATOM 1678 O O . GLN D 1 39 ? 36.489 50.040 5.991 1.00 50.05 39 GLN D O 1
ATOM 1684 N N . ILE D 1 40 ? 36.426 50.708 8.142 1.00 42.94 40 ILE D N 1
ATOM 1685 C CA . ILE D 1 40 ? 36.041 49.410 8.676 1.00 38.52 40 ILE D CA 1
ATOM 1686 C C . ILE D 1 40 ? 34.727 48.929 8.071 1.00 39.99 40 ILE D C 1
ATOM 1687 O O . ILE D 1 40 ? 34.549 47.738 7.820 1.00 40.67 40 ILE D O 1
ATOM 1692 N N . GLU D 1 41 ? 33.812 49.857 7.821 1.00 36.53 41 GLU D N 1
ATOM 1693 C CA . GLU D 1 41 ? 32.546 49.502 7.198 1.00 39.23 41 GLU D CA 1
ATOM 1694 C C . GLU D 1 41 ? 32.746 49.250 5.707 1.00 42.60 41 GLU D C 1
ATOM 1695 O O . GLU D 1 41 ? 31.981 48.514 5.086 1.00 42.19 41 GLU D O 1
ATOM 1701 N N . ARG D 1 42 ? 33.782 49.863 5.139 1.00 48.47 42 ARG D N 1
ATOM 1702 C CA . ARG D 1 42 ? 34.148 49.615 3.749 1.00 48.48 42 ARG D CA 1
ATOM 1703 C C . ARG D 1 42 ? 34.820 48.250 3.646 1.00 48.80 42 ARG D C 1
ATOM 1704 O O . ARG D 1 42 ? 34.778 47.596 2.604 1.00 53.34 42 ARG D O 1
ATOM 1712 N N . TRP D 1 43 ? 35.439 47.832 4.745 1.00 45.05 43 TRP D N 1
ATOM 1713 C CA . TRP D 1 43 ? 36.040 46.509 4.847 1.00 46.30 43 TRP D CA 1
ATOM 1714 C C . TRP D 1 43 ? 34.967 45.426 4.864 1.00 47.57 43 TRP D C 1
ATOM 1715 O O . TRP D 1 43 ? 34.983 44.507 4.044 1.00 48.23 43 TRP D O 1
ATOM 1726 N N . PHE D 1 44 ? 34.034 45.544 5.803 1.00 46.50 44 PHE D N 1
ATOM 1727 C CA . PHE D 1 44 ? 33.026 44.513 6.025 1.00 46.25 44 PHE D CA 1
ATOM 1728 C C . PHE D 1 44 ? 31.981 44.439 4.912 1.00 49.16 44 PHE D C 1
ATOM 1729 O O . PHE D 1 44 ? 31.237 43.462 4.825 1.00 54.33 44 PHE D O 1
ATOM 1737 N N . ARG D 1 45 ? 31.919 45.462 4.066 1.00 47.03 45 ARG D N 1
ATOM 1738 C CA . ARG D 1 45 ? 30.980 45.450 2.948 1.00 53.30 45 ARG D CA 1
ATOM 1739 C C . ARG D 1 45 ? 31.620 44.810 1.720 1.00 43.66 45 ARG D C 1
ATOM 1740 O O . ARG D 1 45 ? 30.926 44.304 0.838 1.00 39.67 45 ARG D O 1
ATOM 1748 N N . ARG D 1 46 ? 32.948 44.838 1.673 1.00 37.25 46 ARG D N 1
ATOM 1749 C CA . ARG D 1 46 ? 33.695 44.224 0.584 1.00 42.47 46 ARG D CA 1
ATOM 1750 C C . ARG D 1 46 ? 33.565 42.706 0.624 1.00 50.43 46 ARG D C 1
ATOM 1751 O O . ARG D 1 46 ? 33.438 42.051 -0.410 1.00 53.55 46 ARG D O 1
ATOM 1759 N N . LYS D 1 47 ? 33.588 42.159 1.834 1.00 51.38 47 LYS D N 1
ATOM 1760 C CA . LYS D 1 47 ? 33.595 40.717 2.034 1.00 33.86 47 LYS D CA 1
ATOM 1761 C C . LYS D 1 47 ? 32.192 40.176 2.287 1.00 34.59 47 LYS D C 1
ATOM 1762 O O . LYS D 1 47 ? 31.199 40.862 2.049 1.00 37.05 47 LYS D O 1
#